Protein AF-A0A7W0L983-F1 (afdb_monomer)

Mean predicted aligned error: 7.52 Å

Solvent-accessible surface area (backbone atoms only — not comparable to full-atom values): 16650 Å² total; per-residue (Å²): 94,51,63,57,100,85,40,63,69,63,71,68,85,82,75,50,78,88,73,80,60,41,60,15,53,33,45,82,53,37,29,41,55,42,48,19,69,70,79,69,42,73,57,77,63,24,69,65,92,70,84,65,96,73,75,53,69,63,49,64,74,70,32,68,44,52,38,48,52,50,38,48,47,49,44,44,25,52,51,46,52,52,25,60,76,68,74,43,87,76,52,54,60,44,99,62,66,53,43,35,34,16,49,48,30,31,80,39,77,35,60,47,57,35,69,90,77,36,28,41,36,13,10,24,37,76,75,88,86,50,77,46,51,43,34,71,31,66,45,54,43,35,22,36,44,37,48,45,49,49,28,21,75,40,70,72,60,84,51,92,81,52,59,65,54,51,4,46,52,44,18,49,14,50,44,53,20,49,56,52,49,73,71,27,64,59,47,46,50,51,47,48,53,53,48,26,61,78,36,99,68,71,64,69,100,71,46,44,40,50,73,40,65,32,70,74,44,45,62,69,30,66,75,46,48,42,51,70,88,51,59,85,77,97,54,103,83,35,71,66,54,56,41,49,36,58,68,62,73,93,55,100,62,51,76,76,39,77,72,32,62,42,31,60,58,39,6,35,56,57,33,17,53,51,48,47,52,50,49,53,54,49,46,55,51,49,46,70,75,56,72,69,90,63,65,56,43,118

Nearest PDB structures (foldseek):
  7qp3-assembly1_A  TM=6.350E-01  e=3.046E-02  unclassified
  7qfy-assembly1_A  TM=5.139E-01  e=1.637E-02  Fusarium oxysporum
  7zm7-assembly1_J  TM=4.170E-01  e=8.155E+00  Thermochaetoides thermophila DSM 1495

Sequence (298 aa):
MRDGADGPILTGLVSFPAEETRDGPSGHRVQVIDYDATTQTMYAPARTGTATAQRSDEDIIGDPAFHALNVYGLVMSTLGRFEFALGRRVAWGFPGHQLKVVPHAFAVANAYYSPDSQALLFGYFDNGRGTTFTCLSHDIVVHETAHALLDGLRGRFLKPSSPDQAAFHEGFADIVALLSVFSMKEAVRRLIDHAARDTSDSPPGEFVPTSALRPRQLMNSALFALAEEMAPRADPGGIGALRRSVRLRPNPKCLDLLEFRDSHRRGEVLVAAMCRAFLEVWTRRLDALAPGSSKLVD

Secondary structure (DSSP, 8-state):
-BSSTTSPB------------BTTTB-SSEEE--EETTTTEEPPPPPTT---S---HHHHHH-HHHHHHHHHHHHHHHHHHHHHHHTSPPPPSSS-S-EEEEEEEESSS-EEEETTTTEEEEEEEE-SSSEEEGGG-HHHHHHHHHHHHHHHHSTTTTSS--HHHHHHHHHHHHHHHHHHHTT-HHHHHHHHHHHHHTSS----TT-EETTTTSHHHHTTSGGG-B-GGG-S---TTSS-S-B-GGGPPP-TTGGGSGGGGSHHHHHHHHHHHHHHHHHHHHHHHHHHHS-SS-SEE-

Foldseek 3Di:
DALPPPHFDQDFDFDFDDADAAFQGHGQAEGEFAAAPAVRDGDGGQGPPPDDSDDGSCCLQPPVSNLSVQLVRLLRRLQRVVCVVVVHHFFWLEPDRYQYEHQDHYADLAWADDNVVSYTGWHWYDPVVDIDTLSSFSLSSQLRSLLRRVCRNDPPLPPDDALQSLLQSLLRSNLRSLVVLVVGPSSVLSQQLSLQVVDPDNDPDPWGFVVCLDLVNVLPTCSQWGDQVSDDDDDPPHPDHIDSLLPDDDDPCPCVDPQCSHSNSVNSPVNNVVVPVVSVVVSVVVCVQVVDDDRIDD

Radius of gyration: 19.74 Å; Cα contacts (8 Å, |Δi|>4): 503; chains: 1; bounding box: 57×44×46 Å

pLDDT: mean 83.84, std 14.67, range [33.94, 98.69]

Structure (mmCIF, N/CA/C/O backbone):
data_AF-A0A7W0L983-F1
#
_entry.id   AF-A0A7W0L983-F1
#
loop_
_atom_site.group_PDB
_atom_site.id
_atom_site.type_symbol
_atom_site.label_atom_id
_atom_site.label_alt_id
_atom_site.label_comp_id
_atom_site.label_asym_id
_atom_site.label_entity_id
_atom_site.label_seq_id
_atom_site.pdbx_PDB_ins_code
_atom_site.Cartn_x
_atom_site.Cartn_y
_atom_site.Cartn_z
_atom_site.occupancy
_atom_site.B_iso_or_equiv
_atom_site.auth_seq_id
_atom_site.auth_comp_id
_atom_site.auth_asym_id
_atom_site.auth_atom_id
_atom_site.pdbx_PDB_model_num
ATOM 1 N N . MET A 1 1 ? 9.677 -0.155 5.540 1.00 59.22 1 MET A N 1
ATOM 2 C CA . MET A 1 1 ? 10.891 -0.794 4.979 1.00 59.22 1 MET A CA 1
ATOM 3 C C . MET A 1 1 ? 12.086 -0.399 5.837 1.00 59.22 1 MET A C 1
ATOM 5 O O . MET A 1 1 ? 12.136 0.756 6.238 1.00 59.22 1 MET A O 1
ATOM 9 N N . ARG A 1 2 ? 13.042 -1.294 6.118 1.00 63.81 2 ARG A N 1
ATOM 10 C CA . ARG A 1 2 ? 14.326 -0.953 6.773 1.00 63.81 2 ARG A CA 1
ATOM 11 C C . ARG A 1 2 ? 15.465 -0.859 5.751 1.00 63.81 2 ARG A C 1
ATOM 13 O O . ARG A 1 2 ? 15.413 -1.521 4.717 1.00 63.81 2 ARG A O 1
ATOM 20 N N . ASP A 1 3 ? 16.487 -0.052 6.036 1.00 56.91 3 ASP A N 1
ATOM 21 C CA . ASP A 1 3 ? 17.717 0.048 5.226 1.00 56.91 3 ASP A CA 1
ATOM 22 C C . ASP A 1 3 ? 18.621 -1.188 5.438 1.00 56.91 3 ASP A C 1
ATOM 24 O O . ASP A 1 3 ? 19.618 -1.150 6.158 1.00 56.91 3 ASP A O 1
ATOM 28 N N . GLY A 1 4 ? 18.221 -2.333 4.878 1.00 57.50 4 GLY A N 1
ATOM 29 C CA . GLY A 1 4 ? 18.830 -3.640 5.152 1.00 57.50 4 GLY A CA 1
ATOM 30 C C . GLY A 1 4 ? 18.226 -4.352 6.373 1.00 57.50 4 GLY A C 1
ATOM 31 O O . GLY A 1 4 ? 17.278 -3.870 6.989 1.00 57.50 4 GLY A O 1
ATOM 32 N N . ALA A 1 5 ? 18.760 -5.531 6.723 1.00 55.03 5 ALA A N 1
ATOM 33 C CA . ALA A 1 5 ? 18.158 -6.422 7.730 1.00 55.03 5 ALA A CA 1
ATOM 34 C C . ALA A 1 5 ? 18.094 -5.829 9.155 1.00 55.03 5 ALA A C 1
ATOM 36 O O . ALA A 1 5 ? 17.189 -6.175 9.913 1.00 55.03 5 ALA A O 1
ATOM 37 N N . ASP A 1 6 ? 19.027 -4.934 9.495 1.00 61.62 6 ASP A N 1
ATOM 38 C CA . ASP A 1 6 ? 19.168 -4.308 10.820 1.00 61.62 6 ASP A CA 1
ATOM 39 C C . ASP A 1 6 ? 19.308 -2.771 10.737 1.00 61.62 6 ASP A C 1
ATOM 41 O O . ASP A 1 6 ? 19.752 -2.125 11.684 1.00 61.62 6 ASP A O 1
ATOM 45 N N . GLY A 1 7 ? 18.971 -2.169 9.590 1.00 65.50 7 GLY A N 1
ATOM 46 C CA . GLY A 1 7 ? 19.075 -0.722 9.386 1.00 65.50 7 GLY A CA 1
ATOM 47 C C . GLY A 1 7 ? 17.905 0.082 9.964 1.00 65.50 7 GLY A C 1
ATOM 48 O O . GLY A 1 7 ? 16.883 -0.496 10.363 1.00 65.50 7 GLY A O 1
ATOM 49 N N . PRO A 1 8 ? 18.025 1.425 9.985 1.00 72.94 8 PRO A N 1
ATOM 50 C CA . PRO A 1 8 ? 16.935 2.309 10.396 1.00 72.94 8 PRO A CA 1
ATOM 51 C C . PRO A 1 8 ? 15.706 2.132 9.499 1.00 72.94 8 PRO A C 1
ATOM 53 O O . PRO A 1 8 ? 15.821 1.715 8.337 1.00 72.94 8 PRO A O 1
ATOM 56 N N . ILE A 1 9 ? 14.526 2.472 10.018 1.00 81.75 9 ILE A N 1
ATOM 57 C CA . ILE A 1 9 ? 13.307 2.502 9.206 1.00 81.75 9 ILE A CA 1
ATOM 58 C C . ILE A 1 9 ? 13.446 3.598 8.143 1.00 81.75 9 ILE A C 1
ATOM 60 O O . ILE A 1 9 ? 13.687 4.772 8.430 1.00 81.75 9 ILE A O 1
ATOM 64 N N . LEU A 1 10 ? 13.273 3.210 6.883 1.00 81.25 10 LEU A N 1
ATOM 65 C CA . LEU A 1 10 ? 13.170 4.135 5.767 1.00 81.25 10 LEU A CA 1
ATOM 66 C C . LEU A 1 10 ? 11.809 4.824 5.827 1.00 81.25 10 LEU A C 1
ATOM 68 O O . LEU A 1 10 ? 10.765 4.191 5.659 1.00 81.25 10 LEU A O 1
ATOM 72 N N . THR A 1 11 ? 11.842 6.133 6.047 1.00 84.19 11 THR A N 1
ATOM 73 C CA . THR A 1 11 ? 10.664 6.998 6.074 1.00 84.19 11 THR A CA 1
ATOM 74 C C . THR A 1 11 ? 10.653 7.931 4.867 1.00 84.19 11 THR A C 1
ATOM 76 O O . THR A 1 11 ? 11.695 8.294 4.315 1.00 84.19 11 THR A O 1
ATOM 79 N N . GLY A 1 12 ? 9.452 8.310 4.440 1.00 82.75 12 GLY A N 1
ATOM 80 C CA . GLY A 1 12 ? 9.217 9.279 3.376 1.00 82.75 12 GLY A CA 1
ATOM 81 C C . GLY A 1 12 ? 8.059 10.192 3.755 1.00 82.75 12 GLY A C 1
ATOM 82 O O . GLY A 1 12 ? 7.172 9.797 4.512 1.00 82.75 12 GLY A O 1
ATOM 83 N N . LEU A 1 13 ? 8.072 11.422 3.245 1.00 84.75 13 LEU A N 1
ATOM 84 C CA . LEU A 1 13 ? 6.974 12.359 3.459 1.00 84.75 13 LEU A CA 1
ATOM 85 C C . LEU A 1 13 ? 5.923 12.181 2.369 1.00 84.75 13 LEU A C 1
ATOM 87 O O . LEU A 1 13 ? 6.232 12.132 1.178 1.00 84.75 13 LEU A O 1
ATOM 91 N N . VAL A 1 14 ? 4.662 12.132 2.785 1.00 84.69 14 VAL A N 1
ATOM 92 C CA . VAL A 1 14 ? 3.524 11.986 1.883 1.00 84.69 14 VAL A CA 1
ATOM 93 C C . VAL A 1 14 ? 2.652 13.228 1.978 1.00 84.69 14 VAL A C 1
ATOM 95 O O . VAL A 1 14 ? 2.251 13.644 3.061 1.00 84.69 14 VAL A O 1
ATOM 98 N N . SER A 1 15 ? 2.352 13.815 0.821 1.00 86.44 15 SER A N 1
ATOM 99 C CA . SER A 1 15 ? 1.365 14.885 0.689 1.00 86.44 15 SER A CA 1
ATOM 100 C C . SER A 1 15 ? 0.033 14.305 0.218 1.00 86.44 15 SER A C 1
ATOM 102 O O . SER A 1 15 ? -0.006 13.400 -0.626 1.00 86.44 15 SER A O 1
ATOM 104 N N . PHE A 1 16 ? -1.060 14.822 0.767 1.00 88.94 16 PHE A N 1
ATOM 105 C CA . PHE A 1 16 ? -2.423 14.445 0.418 1.00 88.94 16 PHE A CA 1
ATOM 106 C C . PHE A 1 16 ? -3.346 15.672 0.487 1.00 88.94 16 PHE A C 1
ATOM 108 O O . PHE A 1 16 ? -2.973 16.681 1.092 1.00 88.94 16 PHE A O 1
ATOM 115 N N . PRO A 1 17 ? -4.527 15.631 -0.161 1.00 87.88 17 PRO A N 1
ATOM 116 C CA . PRO A 1 17 ? -5.460 16.752 -0.152 1.00 87.88 17 PRO A CA 1
ATOM 117 C C . PRO A 1 17 ? -5.836 17.165 1.273 1.00 87.88 17 PRO A C 1
ATOM 119 O O . PRO A 1 17 ? -6.255 16.331 2.071 1.00 87.88 17 PRO A O 1
ATOM 122 N N . ALA A 1 18 ? -5.697 18.454 1.580 1.00 86.69 18 ALA A N 1
ATOM 123 C CA . ALA A 1 18 ? -6.100 18.987 2.872 1.00 86.69 18 ALA A CA 1
ATOM 124 C C . ALA A 1 18 ? -7.627 18.927 3.021 1.00 86.69 18 ALA A C 1
ATOM 126 O O . ALA A 1 18 ? -8.363 19.343 2.123 1.00 86.69 18 ALA A O 1
ATOM 127 N N . GLU A 1 19 ? -8.098 18.446 4.168 1.00 90.06 19 GLU A N 1
ATOM 128 C CA . GLU A 1 19 ? -9.509 18.461 4.543 1.00 90.06 19 GLU A CA 1
ATOM 129 C C . GLU A 1 19 ? -9.657 18.671 6.054 1.00 90.06 19 GLU A C 1
ATOM 131 O O . GLU A 1 19 ? -8.739 18.391 6.831 1.00 90.06 19 GLU A O 1
ATOM 136 N N . GLU A 1 20 ? -10.819 19.165 6.476 1.00 89.75 20 GLU A N 1
ATOM 137 C CA . GLU A 1 20 ? -11.173 19.188 7.893 1.00 89.75 20 GLU A CA 1
ATOM 138 C C . GLU A 1 20 ? -11.457 17.761 8.368 1.00 89.75 20 GLU A C 1
ATOM 140 O O . GLU A 1 20 ? -12.247 17.032 7.765 1.00 89.75 20 GLU A O 1
ATOM 145 N N . THR A 1 21 ? -10.805 17.362 9.457 1.00 93.38 21 THR A N 1
ATOM 146 C CA . THR A 1 21 ? -10.898 16.010 10.013 1.00 93.38 21 THR A CA 1
ATOM 147 C C . THR A 1 21 ? -11.200 16.070 11.504 1.00 93.38 21 THR A C 1
ATOM 149 O O . THR A 1 21 ? -10.794 17.001 12.197 1.00 93.38 21 THR A O 1
ATOM 152 N N . ARG A 1 22 ? -11.943 15.078 12.004 1.00 95.25 22 ARG A N 1
ATOM 153 C CA . ARG A 1 22 ? -12.088 14.819 13.449 1.00 95.25 22 ARG A CA 1
ATOM 154 C C . ARG A 1 22 ? -11.080 13.761 13.904 1.00 95.25 22 ARG A C 1
ATOM 156 O O . ARG A 1 22 ? -10.586 13.002 13.069 1.00 95.25 22 ARG A O 1
ATOM 163 N N . ASP A 1 23 ? -10.853 13.677 15.217 1.00 94.75 23 ASP A N 1
ATOM 164 C CA . ASP A 1 23 ? -10.023 12.646 15.855 1.00 94.75 23 ASP A CA 1
ATOM 165 C C . ASP A 1 23 ? -10.429 11.221 15.446 1.00 94.75 23 ASP A C 1
ATOM 167 O O . ASP A 1 23 ? -11.609 10.930 15.229 1.00 94.75 23 ASP A O 1
ATOM 171 N N . GLY A 1 24 ? -9.432 10.334 15.358 1.00 92.44 24 GLY A N 1
ATOM 172 C CA . GLY A 1 24 ? -9.534 9.077 14.621 1.00 92.44 24 GLY A CA 1
ATOM 173 C C . GLY A 1 24 ? -9.755 9.415 13.153 1.00 92.44 24 GLY A C 1
ATOM 174 O O . GLY A 1 24 ? -10.894 9.282 12.704 1.00 92.44 24 GLY A O 1
ATOM 175 N N . PRO A 1 25 ? -8.712 9.936 12.462 1.00 94.62 25 PRO A N 1
ATOM 176 C CA . PRO A 1 25 ? -8.828 10.803 11.295 1.00 94.62 25 PRO A CA 1
ATOM 177 C C . PRO A 1 25 ? -10.069 10.495 10.464 1.00 94.62 25 PRO A C 1
ATOM 179 O O . PRO A 1 25 ? -10.151 9.481 9.768 1.00 94.62 25 PRO A O 1
ATOM 182 N N . SER A 1 26 ? -11.090 11.330 10.658 1.00 96.38 26 SER A N 1
ATOM 183 C CA . SER A 1 26 ? -12.421 11.153 10.085 1.00 96.38 26 SER A CA 1
ATOM 184 C C . SER A 1 26 ? -12.708 12.337 9.184 1.00 96.38 26 SER A C 1
ATOM 186 O O . SER A 1 26 ? -13.137 13.393 9.658 1.00 96.38 26 SER A O 1
ATOM 188 N N . GLY A 1 27 ? -12.424 12.146 7.899 1.00 94.75 27 GLY A N 1
ATOM 189 C CA . GLY A 1 27 ? -12.694 13.096 6.830 1.00 94.75 27 GLY A CA 1
ATOM 190 C C . GLY A 1 27 ? -13.973 12.755 6.072 1.00 94.75 27 GLY A C 1
ATOM 191 O O . GLY A 1 27 ? -14.782 11.920 6.487 1.00 94.75 27 GLY A O 1
ATOM 192 N N . HIS A 1 28 ? -14.164 13.375 4.912 1.00 93.62 28 HIS A N 1
ATOM 193 C CA . HIS A 1 28 ? -15.355 13.149 4.091 1.00 93.62 28 HIS A CA 1
ATOM 194 C C . HIS A 1 28 ? -15.346 11.778 3.403 1.00 93.62 28 HIS A C 1
ATOM 196 O O . HIS A 1 28 ? -16.403 11.216 3.117 1.00 93.62 28 HIS A O 1
ATOM 202 N N . ARG A 1 29 ? -14.154 11.251 3.104 1.00 96.12 29 ARG A N 1
ATOM 203 C CA . ARG A 1 29 ? -13.975 10.060 2.257 1.00 96.12 29 ARG A CA 1
ATOM 204 C C . ARG A 1 29 ? -13.433 8.847 2.987 1.00 96.12 29 ARG A C 1
ATOM 206 O O . ARG A 1 29 ? -13.669 7.728 2.534 1.00 96.12 29 ARG A O 1
ATOM 213 N N . VAL A 1 30 ? -12.727 9.064 4.089 1.00 97.62 30 VAL A N 1
ATOM 214 C CA . VAL A 1 30 ? -12.027 8.028 4.845 1.00 97.62 30 VAL A CA 1
ATOM 215 C C . VAL A 1 30 ? -12.240 8.279 6.333 1.00 97.62 30 VAL A C 1
ATOM 217 O O . VAL A 1 30 ? -12.290 9.429 6.774 1.00 97.62 30 VAL A O 1
ATOM 220 N N . GLN A 1 31 ? -12.379 7.204 7.102 1.00 97.69 31 GLN A N 1
ATOM 221 C CA . GLN A 1 31 ? -12.447 7.256 8.556 1.00 97.69 31 GLN A CA 1
ATOM 222 C C . GLN A 1 31 ? -11.578 6.163 9.171 1.00 97.69 31 GLN A C 1
ATOM 224 O O . GLN A 1 31 ? -11.743 4.988 8.845 1.00 97.69 31 GLN A O 1
ATOM 229 N N . VAL A 1 32 ? -10.713 6.533 10.113 1.00 98.31 32 VAL A N 1
ATOM 230 C CA . VAL A 1 32 ? -9.977 5.553 10.918 1.00 98.31 32 VAL A CA 1
ATOM 231 C C . VAL A 1 32 ? -10.816 5.140 12.126 1.00 98.31 32 VAL A C 1
ATOM 233 O O . VAL A 1 32 ? -11.188 5.975 12.950 1.00 98.31 32 VAL A O 1
ATOM 236 N N . ILE A 1 33 ? -11.118 3.846 12.230 1.00 96.12 33 ILE A N 1
ATOM 237 C CA . ILE A 1 33 ? -11.803 3.235 13.376 1.00 96.12 33 ILE A CA 1
ATOM 238 C C . ILE A 1 33 ? -11.010 1.989 13.736 1.00 96.12 33 ILE A C 1
ATOM 240 O O . ILE A 1 33 ? -11.002 1.026 12.977 1.00 96.12 33 ILE A O 1
ATOM 244 N N . ASP A 1 34 ? -10.338 2.012 14.878 1.00 97.19 34 ASP A N 1
ATOM 245 C CA . ASP A 1 34 ? -9.315 1.022 15.184 1.00 97.19 34 ASP A CA 1
ATOM 246 C C . ASP A 1 34 ? -9.775 0.071 16.293 1.00 97.19 34 ASP A C 1
ATOM 248 O O . ASP A 1 34 ? -9.654 0.354 17.487 1.00 97.19 34 ASP A O 1
ATOM 252 N N . TYR A 1 35 ? -10.384 -1.034 15.864 1.00 97.69 35 TYR A N 1
ATOM 253 C CA . TYR A 1 35 ? -10.813 -2.130 16.722 1.00 97.69 35 TYR A CA 1
ATOM 254 C C . TYR A 1 35 ? -10.030 -3.391 16.369 1.00 97.69 35 TYR A C 1
ATOM 256 O O . TYR A 1 35 ? -10.126 -3.892 15.246 1.00 97.69 35 TYR A O 1
ATOM 264 N N . ASP A 1 36 ? -9.302 -3.914 17.347 1.00 98.00 36 ASP A N 1
ATOM 265 C CA . ASP A 1 36 ? -8.571 -5.168 17.234 1.00 98.00 36 ASP A CA 1
ATOM 266 C C . ASP A 1 36 ? -9.468 -6.331 17.651 1.00 98.00 36 ASP A C 1
ATOM 268 O O . ASP A 1 36 ? -9.819 -6.485 18.824 1.00 98.00 36 ASP A O 1
ATOM 272 N N . ALA A 1 37 ? -9.833 -7.172 16.684 1.00 97.12 37 ALA A N 1
ATOM 273 C CA . ALA A 1 37 ? -10.694 -8.324 16.918 1.00 97.12 37 ALA A CA 1
ATOM 274 C C . ALA A 1 37 ? -9.989 -9.459 17.680 1.00 97.12 37 ALA A C 1
ATOM 276 O O . ALA A 1 37 ? -10.664 -10.281 18.302 1.00 97.12 37 ALA A O 1
ATOM 277 N N . THR A 1 38 ? -8.656 -9.525 17.646 1.00 96.94 38 THR A N 1
ATOM 278 C CA . THR A 1 38 ? -7.876 -10.535 18.369 1.00 96.94 38 THR A CA 1
ATOM 279 C C . THR A 1 38 ? -7.796 -10.214 19.854 1.00 96.94 38 THR A C 1
ATOM 281 O O . THR A 1 38 ? -8.016 -11.101 20.678 1.00 96.94 38 THR A O 1
ATOM 284 N N . THR A 1 39 ? -7.509 -8.961 20.208 1.00 96.94 39 THR A N 1
ATOM 285 C CA . THR A 1 39 ? -7.415 -8.539 21.618 1.00 96.94 39 THR A CA 1
ATOM 286 C C . THR A 1 39 ? -8.722 -7.972 22.170 1.00 96.94 39 THR A C 1
ATOM 288 O O . THR A 1 39 ? -8.823 -7.728 23.370 1.00 96.94 39 THR A O 1
ATOM 291 N N . GLN A 1 40 ? -9.731 -7.788 21.313 1.00 97.62 40 GLN A N 1
ATOM 292 C CA . GLN A 1 40 ? -11.006 -7.132 21.617 1.00 97.62 40 GLN A CA 1
ATOM 293 C C . GLN A 1 40 ? -10.837 -5.693 22.128 1.00 97.62 40 GLN A C 1
ATOM 295 O O . GLN A 1 40 ? -11.627 -5.210 22.943 1.00 97.62 40 GLN A O 1
ATOM 300 N N . THR A 1 41 ? -9.818 -4.995 21.627 1.00 97.44 41 THR A N 1
ATOM 301 C CA . THR A 1 41 ? -9.439 -3.657 22.087 1.00 97.44 41 THR A CA 1
ATOM 302 C C . THR A 1 41 ? -9.920 -2.593 21.112 1.00 97.44 41 THR A C 1
ATOM 304 O O . THR A 1 41 ? -9.630 -2.653 19.920 1.00 97.44 41 THR A O 1
ATOM 307 N N . MET A 1 42 ? -10.620 -1.580 21.625 1.00 97.44 42 MET A N 1
ATOM 308 C CA . MET A 1 42 ? -10.890 -0.346 20.888 1.00 97.44 42 MET A CA 1
ATOM 309 C C . MET A 1 42 ? -9.787 0.667 21.206 1.00 97.44 42 MET A C 1
ATOM 311 O O . MET A 1 42 ? -9.700 1.149 22.338 1.00 97.44 42 MET A O 1
ATOM 315 N N . TYR A 1 43 ? -8.954 0.993 20.222 1.00 96.94 43 TYR A N 1
ATOM 316 C CA . TYR A 1 43 ? -7.891 1.980 20.385 1.00 96.94 43 TYR A CA 1
ATOM 317 C C . TYR A 1 43 ? -8.475 3.394 20.473 1.00 96.94 43 TYR A C 1
ATOM 319 O O . TYR A 1 43 ? -9.513 3.715 19.884 1.00 96.94 43 TYR A O 1
ATOM 327 N N . ALA A 1 44 ? -7.800 4.260 21.232 1.00 96.44 44 ALA A N 1
ATOM 328 C CA . ALA A 1 44 ? -8.202 5.653 21.357 1.00 96.44 44 ALA A CA 1
ATOM 329 C C . ALA A 1 44 ? -8.067 6.376 19.998 1.00 96.44 44 ALA A C 1
ATOM 331 O O . ALA A 1 44 ? -7.045 6.214 19.327 1.00 96.44 44 ALA A O 1
ATOM 332 N N . PRO A 1 45 ? -9.050 7.203 19.592 1.00 96.12 45 PRO A N 1
ATOM 333 C CA . PRO A 1 45 ? -8.964 7.969 18.352 1.00 96.12 45 PRO A CA 1
ATOM 334 C C . PRO A 1 45 ? -7.726 8.878 18.325 1.00 96.12 45 PRO A C 1
ATOM 336 O O . PRO A 1 45 ? -7.525 9.701 19.220 1.00 96.12 45 PRO A O 1
ATOM 339 N N . ALA A 1 46 ? -6.898 8.744 17.286 1.00 93.94 46 ALA A N 1
ATOM 340 C CA . ALA A 1 46 ? -5.702 9.563 17.112 1.00 93.94 46 ALA A CA 1
ATOM 341 C C . ALA A 1 46 ? -6.065 11.038 16.896 1.00 93.94 46 ALA A C 1
ATOM 343 O O . ALA A 1 46 ? -6.934 11.350 16.081 1.00 93.94 46 ALA A O 1
ATOM 344 N N . ARG A 1 47 ? -5.384 11.955 17.589 1.00 92.06 47 ARG A N 1
ATOM 345 C CA . ARG A 1 47 ? -5.656 13.390 17.443 1.00 92.06 47 ARG A CA 1
ATOM 346 C C . ARG A 1 47 ? -5.182 13.912 16.093 1.00 92.06 47 ARG A C 1
ATOM 348 O O . ARG A 1 47 ? -4.043 13.673 15.697 1.00 92.06 47 ARG A O 1
ATOM 355 N N . THR A 1 48 ? -6.034 14.657 15.399 1.00 82.88 48 THR A N 1
ATOM 356 C CA . THR A 1 48 ? -5.667 15.291 14.123 1.00 82.88 48 THR A CA 1
ATOM 357 C C . THR A 1 48 ? -4.798 16.531 14.356 1.00 82.88 48 THR A C 1
ATOM 359 O O . THR A 1 48 ? -4.967 17.232 15.351 1.00 82.88 48 THR A O 1
ATOM 362 N N . GLY A 1 49 ? -3.863 16.823 13.445 1.00 72.62 49 GLY A N 1
ATOM 363 C CA . GLY A 1 49 ? -3.010 18.022 13.517 1.00 72.62 49 GLY A CA 1
ATOM 364 C C . GLY A 1 49 ? -1.770 17.916 14.418 1.00 72.62 49 GLY A C 1
ATOM 365 O O . GLY A 1 49 ? -1.023 18.883 14.530 1.00 72.62 49 GLY A O 1
ATOM 366 N N . THR A 1 50 ? -1.510 16.758 15.032 1.00 62.50 50 THR A N 1
ATOM 367 C CA . THR A 1 50 ? -0.336 16.510 15.898 1.00 62.50 50 THR A CA 1
ATOM 368 C C . THR A 1 50 ? 0.780 15.709 15.213 1.00 62.50 50 THR A C 1
ATOM 370 O O . THR A 1 50 ? 1.777 15.364 15.851 1.00 62.50 50 THR A O 1
ATOM 373 N N . ALA A 1 51 ? 0.635 15.393 13.922 1.00 61.81 51 ALA A N 1
ATOM 374 C CA . ALA A 1 51 ? 1.629 14.630 13.175 1.00 61.81 51 ALA A CA 1
ATOM 375 C C . ALA A 1 51 ? 2.912 15.458 12.989 1.00 61.81 51 ALA A C 1
ATOM 377 O O . ALA A 1 51 ? 2.933 16.447 12.257 1.00 61.81 51 ALA A O 1
ATOM 378 N N . THR A 1 52 ? 3.993 15.050 13.651 1.00 60.88 52 THR A N 1
ATOM 379 C CA . THR A 1 52 ? 5.332 15.594 13.419 1.00 60.88 52 THR A CA 1
ATOM 380 C C . THR A 1 52 ? 5.983 14.840 12.263 1.00 60.88 52 THR A C 1
ATOM 382 O O . THR A 1 52 ? 5.922 13.616 12.202 1.00 60.88 52 THR A O 1
ATOM 385 N N . ALA A 1 53 ? 6.626 15.567 11.345 1.00 63.28 53 ALA A N 1
ATOM 386 C CA . ALA A 1 53 ? 7.266 14.992 10.157 1.00 63.28 53 ALA A CA 1
ATOM 387 C C . ALA A 1 53 ? 8.460 14.067 10.473 1.00 63.28 53 ALA A C 1
ATOM 389 O O . ALA A 1 53 ? 8.898 13.312 9.612 1.00 63.28 53 ALA A O 1
ATOM 390 N N . GLN A 1 54 ? 8.999 14.137 11.694 1.00 71.25 54 GLN A N 1
ATOM 391 C CA . GLN A 1 54 ? 10.097 13.302 12.172 1.00 71.25 54 GLN A CA 1
ATOM 392 C C . GLN A 1 54 ? 9.674 12.593 13.461 1.00 71.25 54 GLN A C 1
ATOM 394 O O . GLN A 1 54 ? 9.122 13.220 14.372 1.00 71.25 54 GLN A O 1
ATOM 399 N N . ARG A 1 55 ? 9.919 11.283 13.500 1.00 81.69 55 ARG A N 1
ATOM 400 C CA . ARG A 1 55 ? 9.635 10.351 14.599 1.00 81.69 55 ARG A CA 1
ATOM 401 C C . ARG A 1 55 ? 10.810 9.374 14.712 1.00 81.69 55 ARG A C 1
ATOM 403 O O . ARG A 1 55 ? 11.468 9.119 13.702 1.00 81.69 55 ARG A O 1
ATOM 410 N N . SER A 1 56 ? 11.092 8.876 15.914 1.00 87.06 56 SER A N 1
ATOM 411 C CA . SER A 1 56 ? 12.067 7.794 16.106 1.00 87.06 56 SER A CA 1
ATOM 412 C C . SER A 1 56 ? 11.506 6.457 15.611 1.00 87.06 56 SER A C 1
ATOM 414 O O . SER A 1 56 ? 10.293 6.316 15.443 1.00 87.06 56 SER A O 1
ATOM 416 N N . ASP A 1 57 ? 12.373 5.464 15.402 1.00 87.19 57 ASP A N 1
ATOM 417 C CA . ASP A 1 57 ? 11.948 4.101 15.056 1.00 87.19 57 ASP A CA 1
ATOM 418 C C . ASP A 1 57 ? 11.029 3.515 16.145 1.00 87.19 57 ASP A C 1
ATOM 420 O O . ASP A 1 57 ? 10.047 2.839 15.832 1.00 87.19 57 ASP A O 1
ATOM 424 N N . GLU A 1 58 ? 11.308 3.808 17.420 1.00 87.75 58 GLU A N 1
ATOM 425 C CA . GLU A 1 58 ? 10.484 3.384 18.555 1.00 87.75 58 GLU A CA 1
ATOM 426 C C . GLU A 1 58 ? 9.089 4.010 18.517 1.00 87.75 58 GLU A C 1
ATOM 428 O O . GLU A 1 58 ? 8.106 3.303 18.724 1.00 87.75 58 GLU A O 1
ATOM 433 N N . ASP A 1 59 ? 8.987 5.306 18.210 1.00 88.12 59 ASP A N 1
ATOM 434 C CA . ASP A 1 59 ? 7.696 5.987 18.090 1.00 88.12 59 ASP A CA 1
ATOM 435 C C . ASP A 1 59 ? 6.914 5.469 16.877 1.00 88.12 59 ASP A C 1
ATOM 437 O O . ASP A 1 59 ? 5.702 5.295 16.952 1.00 88.12 59 ASP A O 1
ATOM 441 N N . ILE A 1 60 ? 7.598 5.204 15.759 1.00 90.38 60 ILE A N 1
ATOM 442 C CA . ILE A 1 60 ? 6.977 4.686 14.532 1.00 90.38 60 ILE A CA 1
ATOM 443 C C . ILE A 1 60 ? 6.333 3.321 14.763 1.00 90.38 60 ILE A C 1
ATOM 445 O O . ILE A 1 60 ? 5.284 3.069 14.185 1.00 90.38 60 ILE A O 1
ATOM 449 N N . ILE A 1 61 ? 6.962 2.453 15.562 1.00 91.25 61 ILE A N 1
ATOM 450 C CA . ILE A 1 61 ? 6.476 1.091 15.841 1.00 91.25 61 ILE A CA 1
ATOM 451 C C . ILE A 1 61 ? 5.520 1.062 17.044 1.00 91.25 61 ILE A C 1
ATOM 453 O O . ILE A 1 61 ? 4.632 0.211 17.118 1.00 91.25 61 ILE A O 1
ATOM 457 N N . GLY A 1 62 ? 5.753 1.925 18.031 1.00 92.06 62 GLY A N 1
ATOM 458 C CA . GLY A 1 62 ? 5.131 1.848 19.350 1.00 92.06 62 GLY A CA 1
ATOM 459 C C . GLY A 1 62 ? 3.923 2.759 19.561 1.00 92.06 62 GLY A C 1
ATOM 460 O O . GLY A 1 62 ? 3.266 2.615 20.591 1.00 92.06 62 GLY A O 1
ATOM 461 N N . ASP A 1 63 ? 3.626 3.684 18.642 1.00 93.69 63 ASP A N 1
ATOM 462 C CA . ASP A 1 63 ? 2.531 4.658 18.769 1.00 93.69 63 ASP A CA 1
ATOM 463 C C . ASP A 1 63 ? 1.346 4.329 17.831 1.00 93.69 63 ASP A C 1
ATOM 465 O O . ASP A 1 63 ? 1.348 4.712 16.655 1.00 93.69 63 ASP A O 1
ATOM 469 N N . PRO A 1 64 ? 0.261 3.707 18.338 1.00 95.19 64 PRO A N 1
ATOM 470 C CA . PRO A 1 64 ? -0.946 3.451 17.552 1.00 95.19 64 PRO A CA 1
ATOM 471 C C . PRO A 1 64 ? -1.584 4.714 16.960 1.00 95.19 64 PRO A C 1
ATOM 473 O O . PRO A 1 64 ? -2.221 4.649 15.905 1.00 95.19 64 PRO A O 1
ATOM 476 N N . ALA A 1 65 ? -1.413 5.878 17.600 1.00 94.19 65 ALA A N 1
ATOM 477 C CA . ALA A 1 65 ? -1.935 7.127 17.058 1.00 94.19 65 ALA A CA 1
ATOM 478 C C . ALA A 1 65 ? -1.165 7.543 15.798 1.00 94.19 65 ALA A C 1
ATOM 480 O O . ALA A 1 65 ? -1.769 8.033 14.840 1.00 94.19 65 ALA A O 1
ATOM 481 N N . PHE A 1 66 ? 0.147 7.297 15.760 1.00 93.62 66 PHE A N 1
ATOM 482 C CA . PHE A 1 66 ? 0.936 7.457 14.543 1.00 93.62 66 PHE A CA 1
ATOM 483 C C . PHE A 1 66 ? 0.501 6.464 13.461 1.00 93.62 66 PHE A C 1
ATOM 485 O O . PHE A 1 66 ? 0.309 6.887 12.322 1.00 93.62 66 PHE A O 1
ATOM 492 N N . HIS A 1 67 ? 0.259 5.192 13.797 1.00 95.62 67 HIS A N 1
ATOM 493 C CA . HIS A 1 67 ? -0.201 4.189 12.822 1.00 95.62 67 HIS A CA 1
ATOM 494 C C . HIS A 1 67 ? -1.496 4.641 12.1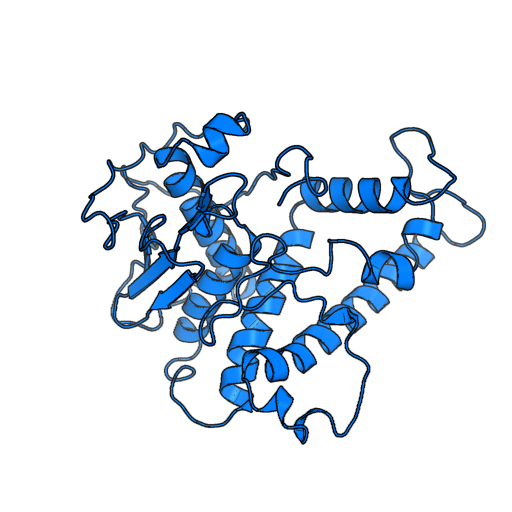29 1.00 95.62 67 HIS A C 1
ATOM 496 O O . HIS A 1 67 ? -1.591 4.606 10.901 1.00 95.62 67 HIS A O 1
ATOM 502 N N . ALA A 1 68 ? -2.457 5.149 12.911 1.00 96.00 68 ALA A N 1
ATOM 503 C CA . ALA A 1 68 ? -3.712 5.715 12.421 1.00 96.00 68 ALA A CA 1
ATOM 504 C C . ALA A 1 68 ? -3.504 6.909 11.469 1.00 96.00 68 ALA A C 1
ATOM 506 O O . ALA A 1 68 ? -4.136 6.981 10.414 1.00 96.00 68 ALA A O 1
ATOM 507 N N . LEU A 1 69 ? -2.611 7.842 11.814 1.00 94.06 69 LEU A N 1
ATOM 508 C CA . LEU A 1 69 ? -2.304 9.009 10.979 1.00 94.06 69 LEU A CA 1
ATOM 509 C C . LEU A 1 69 ? -1.559 8.619 9.693 1.00 94.06 69 LEU A C 1
ATOM 511 O O . LEU A 1 69 ? -1.873 9.137 8.620 1.00 94.06 69 LEU A O 1
ATOM 515 N N . ASN A 1 70 ? -0.609 7.688 9.794 1.00 93.88 70 ASN A N 1
ATOM 516 C CA . ASN A 1 70 ? 0.175 7.185 8.672 1.00 93.88 70 ASN A CA 1
ATOM 517 C C . ASN A 1 70 ? -0.723 6.512 7.632 1.00 93.88 70 ASN A C 1
ATOM 519 O O . ASN A 1 70 ? -0.737 6.918 6.468 1.00 93.88 70 ASN A O 1
ATOM 523 N N . VAL A 1 71 ? -1.531 5.533 8.056 1.00 96.44 71 VAL A N 1
ATOM 524 C CA . VAL A 1 71 ? -2.418 4.812 7.137 1.00 96.44 71 VAL A CA 1
ATOM 525 C C . VAL A 1 71 ? -3.444 5.754 6.505 1.00 96.44 71 VAL A C 1
ATOM 527 O O . VAL A 1 71 ? -3.680 5.678 5.302 1.00 96.44 71 VAL A O 1
ATOM 530 N N . TYR A 1 72 ? -3.988 6.709 7.268 1.00 96.75 72 TYR A N 1
ATOM 531 C CA . TYR A 1 72 ? -4.899 7.719 6.731 1.00 96.75 72 TYR A CA 1
ATOM 532 C C . TYR A 1 72 ? -4.247 8.547 5.621 1.00 96.75 72 TYR A C 1
ATOM 534 O O . TYR A 1 72 ? -4.814 8.689 4.536 1.00 96.75 72 TYR A O 1
ATOM 542 N N . GLY A 1 73 ? -3.041 9.065 5.872 1.00 94.62 73 GLY A N 1
ATOM 543 C CA . GLY A 1 73 ? -2.307 9.880 4.906 1.00 94.62 73 GLY A CA 1
ATOM 544 C C . GLY A 1 73 ? -1.989 9.120 3.617 1.00 94.62 73 GLY A C 1
ATOM 545 O O . GLY A 1 73 ? -2.145 9.666 2.523 1.00 94.62 73 GLY A O 1
ATOM 546 N N . LEU A 1 74 ? -1.616 7.844 3.725 1.00 95.75 74 LEU A N 1
ATOM 547 C CA . LEU A 1 74 ? -1.347 6.972 2.579 1.00 95.75 74 LEU A CA 1
ATOM 548 C C . LEU A 1 74 ? -2.606 6.688 1.748 1.00 95.75 74 LEU A C 1
ATOM 550 O O . LEU A 1 74 ? -2.575 6.818 0.518 1.00 95.75 74 LEU A O 1
ATOM 554 N N . VAL A 1 75 ? -3.727 6.372 2.404 1.00 97.88 75 VAL A N 1
ATOM 555 C CA . VAL A 1 75 ? -5.021 6.155 1.733 1.00 97.88 75 VAL A CA 1
ATOM 556 C C . VAL A 1 75 ? -5.465 7.435 1.018 1.00 97.88 75 VAL A C 1
ATOM 558 O O . VAL A 1 75 ? -5.798 7.399 -0.168 1.00 97.88 75 VAL A O 1
ATOM 561 N N . MET A 1 76 ? -5.410 8.585 1.697 1.00 96.88 76 MET A N 1
ATOM 562 C CA . MET A 1 76 ? -5.813 9.877 1.129 1.00 96.88 76 MET A CA 1
ATOM 563 C C . MET A 1 76 ? -4.894 10.344 -0.003 1.00 96.88 76 MET A C 1
ATOM 565 O O . MET A 1 76 ? -5.380 10.894 -0.994 1.00 96.88 76 MET A O 1
ATOM 569 N N . SER A 1 77 ? -3.584 10.099 0.089 1.00 95.38 77 SER A N 1
ATOM 570 C CA . SER A 1 77 ? -2.646 10.401 -1.001 1.00 95.38 77 SER A CA 1
ATOM 571 C C . SER A 1 77 ? -2.941 9.551 -2.236 1.00 95.38 77 SER A C 1
ATOM 573 O O . SER A 1 77 ? -2.982 10.067 -3.356 1.00 95.38 77 SER A O 1
ATOM 575 N N . THR A 1 78 ? -3.218 8.261 -2.037 1.00 97.00 78 THR A N 1
ATOM 576 C CA . THR A 1 78 ? -3.562 7.332 -3.121 1.00 97.00 78 THR A CA 1
ATOM 577 C C . THR A 1 78 ? -4.883 7.721 -3.783 1.00 97.00 78 THR A C 1
ATOM 579 O O . THR A 1 78 ? -4.932 7.873 -5.005 1.00 97.00 78 THR A O 1
ATOM 582 N N . LEU A 1 79 ? -5.930 7.983 -2.993 1.00 97.00 79 LEU A N 1
ATOM 583 C CA . LEU A 1 79 ? -7.215 8.486 -3.489 1.00 97.00 79 LEU A CA 1
ATOM 584 C C . LEU A 1 79 ? -7.035 9.791 -4.278 1.00 97.00 79 LEU A C 1
ATOM 586 O O . LEU A 1 79 ? -7.522 9.900 -5.403 1.00 97.00 79 LEU A O 1
ATOM 590 N N . GLY A 1 80 ? -6.291 10.754 -3.727 1.00 96.00 80 GLY A N 1
ATOM 591 C CA . GLY A 1 80 ? -6.036 12.042 -4.372 1.00 96.00 80 GLY A CA 1
ATOM 592 C C . GLY A 1 80 ? -5.355 11.904 -5.736 1.00 96.00 80 GLY A C 1
ATOM 593 O O . GLY A 1 80 ? -5.737 12.589 -6.683 1.00 96.00 80 GLY A O 1
ATOM 594 N N . ARG A 1 81 ? -4.399 10.976 -5.879 1.00 95.06 81 ARG A N 1
ATOM 595 C CA . ARG A 1 81 ? -3.742 10.678 -7.167 1.00 95.06 81 ARG A CA 1
ATOM 596 C C . ARG A 1 81 ? -4.715 10.118 -8.200 1.00 95.06 81 ARG A C 1
ATOM 598 O O . ARG A 1 81 ? -4.664 10.526 -9.359 1.00 95.06 81 ARG A O 1
ATOM 605 N N . PHE A 1 82 ? -5.603 9.214 -7.790 1.00 95.81 82 PHE A N 1
ATOM 606 C CA . PHE A 1 82 ? -6.626 8.656 -8.677 1.00 95.81 82 PHE A CA 1
ATOM 607 C C . PHE A 1 82 ? -7.616 9.726 -9.134 1.00 95.81 82 PHE A C 1
ATOM 609 O O . PHE A 1 82 ? -7.891 9.841 -10.328 1.00 95.81 82 PHE A O 1
ATOM 616 N N . GLU A 1 83 ? -8.125 10.534 -8.206 1.00 96.00 83 GLU A N 1
ATOM 617 C CA . GLU A 1 83 ? -9.085 11.593 -8.529 1.00 96.00 83 GLU A CA 1
ATOM 618 C C . GLU A 1 83 ? -8.464 12.686 -9.402 1.00 96.00 83 GLU A C 1
ATOM 620 O O . GLU A 1 83 ? -9.112 13.160 -10.338 1.00 96.00 83 GLU A O 1
ATOM 625 N N . PHE A 1 84 ? -7.194 13.026 -9.163 1.00 95.12 84 PHE A N 1
ATOM 626 C CA . PHE A 1 84 ? -6.434 13.934 -10.017 1.00 95.12 84 PHE A CA 1
ATOM 627 C C . PHE A 1 84 ? -6.289 13.383 -11.441 1.00 95.12 84 PHE A C 1
ATOM 629 O O . PHE A 1 84 ? -6.612 14.078 -12.401 1.00 95.12 84 PHE A O 1
ATOM 636 N N . ALA A 1 85 ? -5.859 12.124 -11.590 1.00 94.69 85 ALA A N 1
ATOM 637 C CA . ALA A 1 85 ? -5.662 11.502 -12.900 1.00 94.69 85 ALA A CA 1
ATOM 638 C C . ALA A 1 85 ? -6.973 11.332 -13.688 1.00 94.69 85 ALA A C 1
ATOM 640 O O . ALA A 1 85 ? -6.982 11.443 -14.912 1.00 94.69 85 ALA A O 1
ATOM 641 N N . LEU A 1 86 ? -8.085 11.071 -12.996 1.00 95.62 86 LEU A N 1
ATOM 642 C CA . LEU A 1 86 ? -9.406 10.909 -13.610 1.00 95.62 86 LEU A CA 1
ATOM 643 C C . LEU A 1 86 ? -10.143 12.236 -13.834 1.00 95.62 86 LEU A C 1
ATOM 645 O O . LEU A 1 86 ? -11.153 12.250 -14.539 1.00 95.62 86 LEU A O 1
ATOM 649 N N . GLY A 1 87 ? -9.694 13.327 -13.209 1.00 96.88 87 GLY A N 1
ATOM 650 C CA . GLY A 1 87 ? -10.370 14.626 -13.235 1.00 96.88 87 GLY A CA 1
ATOM 651 C C . GLY A 1 87 ? -11.741 14.631 -12.545 1.00 96.88 87 GLY A C 1
ATOM 652 O O . GLY A 1 87 ? -12.562 15.507 -12.813 1.00 96.88 87 GLY A O 1
ATOM 653 N N . ARG A 1 88 ? -12.030 13.641 -11.691 1.00 95.12 88 ARG A N 1
ATOM 654 C CA . ARG A 1 88 ? -13.314 13.503 -10.986 1.00 95.12 88 ARG A CA 1
ATOM 655 C C . ARG A 1 88 ? -13.173 12.676 -9.717 1.00 95.12 88 ARG A C 1
ATOM 657 O O . ARG A 1 88 ? -12.249 11.879 -9.584 1.00 95.12 88 ARG A O 1
ATOM 664 N N . ARG A 1 89 ? -14.177 12.778 -8.842 1.00 92.94 89 ARG A N 1
ATOM 665 C CA . ARG A 1 89 ? -14.279 11.903 -7.673 1.00 92.94 89 ARG A CA 1
ATOM 666 C C . ARG A 1 89 ? -14.510 10.442 -8.068 1.00 92.94 89 ARG A C 1
ATOM 668 O O . ARG A 1 89 ? -15.251 10.146 -9.016 1.00 92.94 89 ARG A O 1
ATOM 675 N N . VAL A 1 90 ? -13.889 9.537 -7.319 1.00 93.56 90 VAL A N 1
ATOM 676 C CA . VAL A 1 90 ? -14.084 8.083 -7.429 1.00 93.56 90 VAL A CA 1
ATOM 677 C C . VAL A 1 90 ? -15.166 7.667 -6.436 1.00 93.56 90 VAL A C 1
ATOM 679 O O . VAL A 1 90 ? -15.156 8.140 -5.308 1.00 93.56 90 VAL A O 1
ATOM 682 N N . ALA A 1 91 ? -16.129 6.835 -6.835 1.00 93.38 91 ALA A N 1
ATOM 683 C CA . ALA A 1 91 ? -17.083 6.247 -5.890 1.00 93.38 91 ALA A CA 1
ATOM 684 C C . ALA A 1 91 ? -16.434 5.059 -5.168 1.00 93.38 91 ALA A C 1
ATOM 686 O O . ALA A 1 91 ? -15.467 4.509 -5.678 1.00 93.38 91 ALA A O 1
ATOM 687 N N . TRP A 1 92 ? -16.959 4.638 -4.019 1.00 95.25 92 TRP A N 1
ATOM 688 C CA . TRP A 1 92 ? -16.578 3.350 -3.433 1.00 95.25 92 TRP A CA 1
ATOM 689 C C . TRP A 1 92 ? -17.402 2.213 -4.046 1.00 95.25 92 TRP A C 1
ATOM 691 O O . TRP A 1 92 ? -18.506 2.444 -4.541 1.00 95.25 92 TRP A O 1
ATOM 701 N N . GLY A 1 93 ? -16.879 0.985 -4.017 1.00 91.75 93 GLY A N 1
ATOM 702 C CA . GLY A 1 93 ? -17.564 -0.196 -4.563 1.00 91.75 93 GLY A CA 1
ATOM 703 C C . GLY A 1 93 ? -18.768 -0.675 -3.738 1.00 91.75 93 GLY A C 1
ATOM 704 O O . GLY A 1 93 ? -19.482 -1.592 -4.145 1.00 91.75 93 GLY A O 1
ATOM 705 N N . PHE A 1 94 ? -19.032 -0.029 -2.601 1.00 92.50 94 PHE A N 1
ATOM 706 C CA . PHE A 1 94 ? -20.113 -0.331 -1.666 1.00 92.50 94 PHE A CA 1
ATOM 707 C C . PHE A 1 94 ? -21.059 0.869 -1.460 1.00 92.50 94 PHE A C 1
ATOM 709 O O . PHE A 1 94 ? -20.686 2.014 -1.729 1.00 92.50 94 PHE A O 1
ATOM 716 N N . PRO A 1 95 ? -22.283 0.646 -0.938 1.00 88.44 95 PRO A N 1
ATOM 717 C CA . PRO A 1 95 ? -23.190 1.726 -0.555 1.00 88.44 95 PRO A CA 1
ATOM 718 C C . PRO A 1 95 ? -22.618 2.519 0.632 1.00 88.44 95 PRO A C 1
ATOM 720 O O . PRO A 1 95 ? -22.712 2.096 1.783 1.00 88.44 95 PRO A O 1
ATOM 723 N N . GLY A 1 96 ? -21.997 3.664 0.354 1.00 88.81 96 GLY A N 1
ATOM 724 C CA . GLY A 1 96 ? -21.386 4.517 1.369 1.00 88.81 96 GLY A CA 1
ATOM 725 C C . GLY A 1 96 ? -20.491 5.594 0.761 1.00 88.81 96 GLY A C 1
ATOM 726 O O . GLY A 1 96 ? -20.131 5.538 -0.413 1.00 88.81 96 GLY A O 1
ATOM 727 N N . HIS A 1 97 ? -20.136 6.595 1.565 1.00 90.25 97 HIS A N 1
ATOM 728 C CA . HIS A 1 97 ? -19.232 7.677 1.154 1.00 90.25 97 HIS A CA 1
ATOM 729 C C . HIS A 1 97 ? -17.881 7.645 1.886 1.00 90.25 97 HIS A C 1
ATOM 731 O O . HIS A 1 97 ? -16.926 8.262 1.413 1.00 90.25 97 HIS A O 1
ATOM 737 N N . GLN A 1 98 ? -17.779 6.875 2.976 1.00 95.62 98 GLN A N 1
ATOM 738 C CA . GLN A 1 98 ? -16.571 6.725 3.783 1.00 95.62 98 GLN A CA 1
ATOM 739 C C . GLN A 1 98 ? -16.043 5.290 3.732 1.00 95.62 98 GLN A C 1
ATOM 741 O O . GLN A 1 98 ? -16.768 4.351 4.053 1.00 95.62 98 GLN A O 1
ATOM 746 N N . LEU A 1 99 ? -14.773 5.144 3.359 1.00 98.00 99 LEU A N 1
ATOM 747 C CA . LEU A 1 99 ? -14.004 3.919 3.548 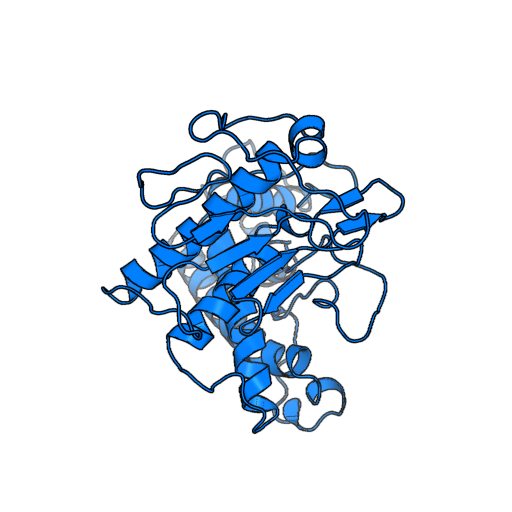1.00 98.00 99 LEU A CA 1
ATOM 748 C C . LEU A 1 99 ? -13.470 3.887 4.982 1.00 98.00 99 LEU A C 1
ATOM 750 O O . LEU A 1 99 ? -12.831 4.843 5.429 1.00 98.00 99 LEU A O 1
ATOM 754 N N . LYS A 1 100 ? -13.732 2.801 5.707 1.00 98.38 100 LYS A N 1
ATOM 755 C CA . LYS A 1 100 ? -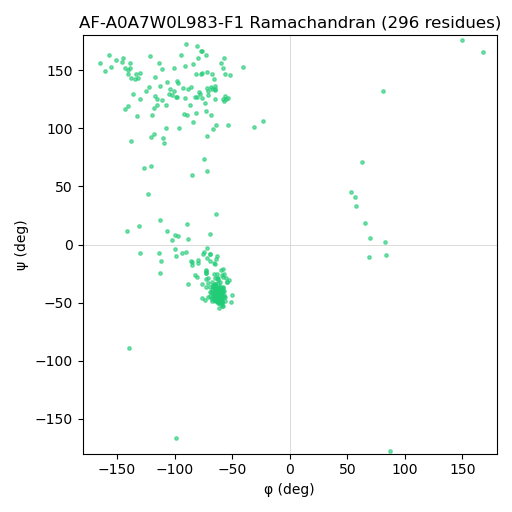13.180 2.594 7.048 1.00 98.38 100 LYS A CA 1
ATOM 756 C C . LYS A 1 100 ? -11.756 2.068 6.940 1.00 98.38 100 LYS A C 1
ATOM 758 O O . LYS A 1 100 ? -11.433 1.304 6.035 1.00 98.38 100 LYS A O 1
ATOM 763 N N . VAL A 1 101 ? -10.913 2.443 7.884 1.00 98.69 101 VAL A N 1
ATOM 764 C CA . VAL A 1 101 ? -9.536 1.964 7.968 1.00 98.69 101 VAL A CA 1
ATOM 765 C C . VAL A 1 101 ? -9.288 1.474 9.383 1.00 98.69 101 VAL A C 1
ATOM 767 O O . VAL A 1 101 ? -9.517 2.221 10.335 1.00 98.69 101 VAL A O 1
ATOM 770 N N . VAL A 1 102 ? -8.842 0.224 9.503 1.00 98.56 102 VAL A N 1
ATOM 771 C CA . VAL A 1 102 ? -8.604 -0.463 10.777 1.00 98.56 102 VAL A CA 1
ATOM 772 C C . VAL A 1 102 ? -7.123 -0.875 10.844 1.00 98.56 102 VAL A C 1
ATOM 774 O O . VAL A 1 102 ? -6.763 -1.922 10.296 1.00 98.56 102 VAL A O 1
ATOM 777 N N . PRO A 1 103 ? -6.248 -0.036 11.432 1.00 98.19 103 PRO A N 1
ATOM 778 C CA . PRO A 1 103 ? -4.803 -0.273 11.486 1.00 98.19 103 PRO A CA 1
ATOM 779 C C . PRO A 1 103 ? -4.376 -1.561 12.208 1.00 98.19 103 PRO A C 1
ATOM 781 O O . PRO A 1 103 ? -3.352 -2.131 11.832 1.00 98.19 103 PRO A O 1
ATOM 784 N N . HIS A 1 104 ? -5.127 -2.002 13.225 1.00 98.00 104 HIS A N 1
ATOM 785 C CA . HIS A 1 104 ? -4.793 -3.155 14.075 1.00 98.00 104 HIS A CA 1
ATOM 786 C C . HIS A 1 104 ? -5.891 -4.223 14.078 1.00 98.00 104 HIS A C 1
ATOM 788 O O . HIS A 1 104 ? -6.249 -4.754 15.121 1.00 98.00 104 HIS A O 1
ATOM 794 N N . ALA A 1 105 ? -6.456 -4.544 12.917 1.00 97.38 105 ALA A N 1
ATOM 795 C CA . ALA A 1 105 ? -7.665 -5.356 12.805 1.00 97.38 105 ALA A CA 1
ATOM 796 C C . ALA A 1 105 ? -7.559 -6.758 13.440 1.00 97.38 105 ALA A C 1
ATOM 798 O O . ALA A 1 105 ? -8.551 -7.256 13.979 1.00 97.38 105 ALA A O 1
ATOM 799 N N . PHE A 1 106 ? -6.398 -7.415 13.337 1.00 97.00 106 PHE A N 1
ATOM 800 C CA . PHE A 1 106 ? -6.181 -8.786 13.821 1.00 97.00 106 PHE A CA 1
ATOM 801 C C . PHE A 1 106 ? -4.687 -9.160 13.914 1.00 97.00 106 PHE A C 1
ATOM 803 O O . PHE A 1 106 ? -3.857 -8.646 13.165 1.00 97.00 106 PHE A O 1
ATOM 810 N N . ALA A 1 107 ? -4.340 -10.129 14.765 1.00 95.19 107 ALA A N 1
ATOM 811 C CA . ALA A 1 107 ? -2.973 -10.642 14.921 1.00 95.19 107 ALA A CA 1
ATOM 812 C C . ALA A 1 107 ? -2.624 -11.747 13.895 1.00 95.19 107 ALA A C 1
ATOM 814 O O . ALA A 1 107 ? -2.345 -12.895 14.250 1.00 95.19 107 ALA A O 1
ATOM 815 N N . VAL A 1 108 ? -2.694 -11.421 12.603 1.00 90.94 108 VAL A N 1
ATOM 816 C CA . VAL A 1 108 ? -2.315 -12.306 11.487 1.00 90.94 108 VAL A CA 1
ATOM 817 C C . VAL A 1 108 ? -1.450 -11.523 10.502 1.00 90.94 108 VAL A C 1
ATOM 819 O O . VAL A 1 108 ? -1.666 -10.330 10.294 1.00 90.94 108 VAL A O 1
ATOM 822 N N . ALA A 1 109 ? -0.498 -12.204 9.857 1.00 88.25 109 ALA A N 1
ATOM 823 C CA . ALA A 1 109 ? 0.339 -11.658 8.787 1.00 88.25 109 ALA A CA 1
ATOM 824 C C . ALA A 1 109 ? -0.454 -11.452 7.484 1.00 88.25 109 ALA A C 1
ATOM 826 O O . ALA A 1 109 ? -0.214 -12.114 6.476 1.00 88.25 109 ALA A O 1
ATOM 827 N N . ASN A 1 110 ? -1.447 -10.566 7.526 1.00 88.38 110 ASN A N 1
ATOM 828 C CA . ASN A 1 110 ? -2.310 -10.271 6.395 1.00 88.38 110 ASN A CA 1
ATOM 829 C C . ASN A 1 110 ? -2.830 -8.829 6.436 1.00 88.38 110 ASN A C 1
ATOM 831 O O . ASN A 1 110 ? -2.898 -8.215 7.498 1.00 88.38 110 ASN A O 1
ATOM 835 N N . ALA A 1 111 ? -3.243 -8.320 5.284 1.00 92.81 111 ALA A N 1
ATOM 836 C CA . ALA A 1 111 ? -4.084 -7.142 5.153 1.00 92.81 111 ALA A CA 1
ATOM 837 C C . ALA A 1 111 ? -5.040 -7.373 3.980 1.00 92.81 111 ALA A C 1
ATOM 839 O O . ALA A 1 111 ? -4.729 -8.164 3.095 1.00 92.81 111 ALA A O 1
ATOM 840 N N . TYR A 1 112 ? -6.221 -6.763 4.009 1.00 94.25 112 TYR A N 1
ATOM 841 C CA . TYR A 1 112 ? -7.161 -6.867 2.894 1.00 94.25 112 TYR A CA 1
ATOM 842 C C . TYR A 1 112 ? -8.211 -5.751 2.897 1.00 94.25 112 TYR A C 1
ATOM 844 O O . TYR A 1 112 ? -8.667 -5.280 3.945 1.00 94.25 112 TYR A O 1
ATOM 852 N N . TYR A 1 113 ? -8.661 -5.376 1.705 1.00 95.56 113 TYR A N 1
ATOM 853 C CA . TYR A 1 113 ? -9.909 -4.652 1.484 1.00 95.56 113 TYR A CA 1
ATOM 854 C C . TYR A 1 113 ? -11.122 -5.594 1.572 1.00 95.56 113 TYR A C 1
ATOM 856 O O . TYR A 1 113 ? -11.190 -6.625 0.905 1.00 95.56 113 TYR A O 1
ATOM 864 N N . SER A 1 114 ? -12.125 -5.206 2.362 1.00 94.56 114 SER A N 1
ATOM 865 C CA . SER A 1 114 ? -13.419 -5.885 2.464 1.00 94.56 114 SER A CA 1
ATOM 866 C C . SER A 1 114 ? -14.563 -4.944 2.064 1.00 94.56 114 SER A C 1
ATOM 868 O O . SER A 1 114 ? -14.876 -4.010 2.815 1.00 94.56 114 SER A O 1
ATOM 870 N N . PRO A 1 115 ? -15.238 -5.191 0.922 1.00 92.38 115 PRO A N 1
ATOM 871 C CA . PRO A 1 115 ? -16.437 -4.449 0.530 1.00 92.38 115 PRO A CA 1
ATOM 872 C C . PRO A 1 115 ? -17.584 -4.598 1.537 1.00 92.38 115 PRO A C 1
ATOM 874 O O . PRO A 1 115 ? -18.297 -3.630 1.799 1.00 92.38 115 PRO A O 1
ATOM 877 N N . ASP A 1 116 ? -17.734 -5.787 2.132 1.00 93.00 116 ASP A N 1
ATOM 878 C CA . ASP A 1 116 ? -18.812 -6.100 3.080 1.00 93.00 116 ASP A CA 1
ATOM 879 C C . ASP A 1 116 ? -18.664 -5.298 4.378 1.00 93.00 116 ASP A C 1
ATOM 881 O O . ASP A 1 116 ? -19.625 -4.710 4.878 1.00 93.00 116 ASP A O 1
ATOM 885 N N . SER A 1 117 ? -17.434 -5.204 4.891 1.00 94.69 117 SER A N 1
ATOM 886 C CA . SER A 1 117 ? -17.114 -4.377 6.062 1.00 94.69 117 SER A CA 1
ATOM 887 C C . SER A 1 117 ? -16.969 -2.889 5.718 1.00 94.69 117 SER A C 1
ATOM 889 O O . SER A 1 117 ? -16.964 -2.043 6.623 1.00 94.69 117 SER A O 1
ATOM 891 N N . GLN A 1 118 ? -16.878 -2.564 4.422 1.00 96.75 118 GLN A N 1
ATOM 892 C CA . GLN A 1 118 ? -16.549 -1.240 3.890 1.00 96.75 118 GLN A CA 1
ATOM 893 C C . GLN A 1 118 ? -15.208 -0.731 4.432 1.00 96.75 118 GLN A C 1
ATOM 895 O O . GLN A 1 118 ? -15.100 0.426 4.847 1.00 96.75 118 GLN A O 1
ATOM 900 N N . ALA A 1 119 ? -14.216 -1.621 4.519 1.00 97.88 119 ALA A N 1
ATOM 901 C CA . ALA A 1 119 ? -13.016 -1.384 5.311 1.00 97.88 119 ALA A CA 1
ATOM 902 C C . ALA A 1 119 ? -11.730 -1.886 4.650 1.00 97.88 119 ALA A C 1
ATOM 904 O O . ALA A 1 119 ? -11.729 -2.927 3.996 1.00 97.88 119 ALA A O 1
ATOM 905 N N . LEU A 1 120 ? -10.632 -1.174 4.899 1.00 98.44 120 LEU A N 1
ATOM 906 C CA . LEU A 1 120 ? -9.276 -1.713 4.826 1.00 98.44 120 LEU A CA 1
ATOM 907 C C . LEU A 1 120 ? -8.902 -2.251 6.207 1.00 98.44 120 LEU A C 1
ATOM 909 O O . LEU A 1 120 ? -9.012 -1.527 7.203 1.00 98.44 120 LEU A O 1
ATOM 913 N N . LEU A 1 121 ? -8.492 -3.511 6.261 1.00 98.31 121 LEU A N 1
ATOM 914 C CA . LEU A 1 121 ? -8.192 -4.227 7.495 1.00 98.31 121 LEU A CA 1
ATOM 915 C C . LEU A 1 121 ? -6.719 -4.622 7.474 1.00 98.31 121 LEU A C 1
ATOM 917 O O . LEU A 1 121 ? -6.294 -5.374 6.600 1.00 98.31 121 LEU A O 1
ATOM 921 N N . PHE A 1 122 ? -5.953 -4.107 8.430 1.00 97.69 122 PHE A N 1
ATOM 922 C CA . PHE A 1 122 ? -4.516 -4.335 8.522 1.00 97.69 122 PHE A CA 1
ATOM 923 C C . PHE A 1 122 ? -4.206 -5.200 9.733 1.00 97.69 122 PHE A C 1
ATOM 925 O O . PHE A 1 122 ? -4.600 -4.882 10.854 1.00 97.69 122 PHE A O 1
ATOM 932 N N . GLY A 1 123 ? -3.518 -6.310 9.501 1.00 95.69 123 GLY A N 1
ATOM 933 C CA . GLY A 1 123 ? -3.070 -7.198 10.554 1.00 95.69 123 GLY A CA 1
ATOM 934 C C . GLY A 1 123 ? -1.685 -6.854 11.085 1.00 95.69 123 GLY A C 1
ATOM 935 O O . GLY A 1 123 ? -0.952 -6.019 10.537 1.00 95.69 123 GLY A O 1
ATOM 936 N N . TYR A 1 124 ? -1.314 -7.548 12.151 1.00 94.75 124 TYR A N 1
ATOM 937 C CA . TYR A 1 124 ? 0.015 -7.503 12.737 1.00 94.75 124 TYR A CA 1
ATOM 938 C C . TYR A 1 124 ? 0.478 -8.894 13.154 1.00 94.75 124 TYR A C 1
ATOM 940 O O . TYR A 1 124 ? -0.322 -9.800 13.379 1.00 94.75 124 TYR A O 1
ATOM 948 N N . PHE A 1 125 ? 1.788 -9.083 13.240 1.00 92.00 125 PHE A N 1
ATOM 949 C CA . PHE A 1 125 ? 2.374 -10.369 13.604 1.00 92.00 125 PHE A CA 1
ATOM 950 C C . PHE A 1 125 ? 3.765 -10.191 14.201 1.00 92.00 125 PHE A C 1
ATOM 952 O O . PHE A 1 125 ? 4.475 -9.238 13.887 1.00 92.00 125 PHE A O 1
ATOM 959 N N . ASP A 1 126 ? 4.166 -11.129 15.053 1.00 89.31 126 ASP A N 1
ATOM 960 C CA . ASP A 1 126 ? 5.536 -11.199 15.553 1.00 89.31 126 ASP A CA 1
ATOM 961 C C . ASP A 1 126 ? 6.434 -11.883 14.512 1.00 89.31 126 ASP A C 1
ATOM 963 O O . ASP A 1 126 ? 6.142 -12.988 14.042 1.00 89.31 126 ASP A O 1
ATOM 967 N N . ASN A 1 127 ? 7.529 -11.220 14.146 1.00 80.50 127 ASN A N 1
ATOM 968 C CA . ASN A 1 127 ? 8.531 -11.741 13.215 1.00 80.50 127 ASN A CA 1
ATOM 969 C C . ASN A 1 127 ? 9.780 -12.314 13.927 1.00 80.50 127 ASN A C 1
ATOM 971 O O . ASN A 1 127 ? 10.776 -12.631 13.274 1.00 80.50 127 ASN A O 1
ATOM 975 N N . GLY A 1 128 ? 9.753 -12.427 15.259 1.00 82.25 128 GLY A N 1
ATOM 976 C CA . GLY A 1 128 ? 10.862 -12.877 16.107 1.00 82.25 128 GLY A CA 1
ATOM 977 C C . GLY A 1 128 ? 11.876 -11.783 16.462 1.00 82.25 128 GLY A C 1
ATOM 978 O O . GLY A 1 128 ? 12.744 -12.009 17.304 1.00 82.25 128 GLY A O 1
ATOM 979 N N . ARG A 1 129 ? 11.777 -10.602 15.841 1.00 79.25 129 ARG A N 1
ATOM 980 C CA . ARG A 1 129 ? 12.555 -9.386 16.147 1.00 79.25 129 ARG A CA 1
ATOM 981 C C . ARG A 1 129 ? 11.676 -8.260 16.703 1.00 79.25 129 ARG A C 1
ATOM 983 O O . ARG A 1 129 ? 12.200 -7.231 17.119 1.00 79.25 129 ARG A O 1
ATOM 990 N N . GLY A 1 130 ? 10.359 -8.448 16.703 1.00 85.25 130 GLY A N 1
ATOM 991 C CA . GLY A 1 130 ? 9.368 -7.482 17.149 1.00 85.25 130 GLY A CA 1
ATOM 992 C C . GLY A 1 130 ? 8.050 -7.628 16.393 1.00 85.25 130 GLY A C 1
ATOM 993 O O . GLY A 1 130 ? 7.920 -8.408 15.445 1.00 85.25 130 GLY A O 1
ATOM 994 N N . THR A 1 131 ? 7.066 -6.832 16.802 1.00 90.38 131 THR A N 1
ATOM 995 C CA . THR A 1 131 ? 5.769 -6.798 16.124 1.00 90.38 131 THR A CA 1
ATOM 996 C C . THR A 1 131 ? 5.883 -6.007 14.827 1.00 90.38 131 THR A C 1
ATOM 998 O O . THR A 1 131 ? 6.329 -4.862 14.818 1.00 90.38 131 THR A O 1
ATOM 1001 N N . THR A 1 132 ? 5.473 -6.626 13.725 1.00 90.25 132 THR A N 1
ATOM 1002 C CA . THR A 1 132 ? 5.330 -5.988 12.415 1.00 90.25 132 THR A CA 1
ATOM 1003 C C . THR A 1 132 ? 3.873 -5.617 12.204 1.00 90.25 132 THR A C 1
ATOM 1005 O O . THR A 1 132 ? 2.994 -6.470 12.316 1.00 90.25 132 THR A O 1
ATOM 1008 N N . PHE A 1 133 ? 3.626 -4.353 11.869 1.00 94.06 133 PHE A N 1
ATOM 1009 C CA . PHE A 1 133 ? 2.296 -3.831 11.573 1.00 94.06 133 PHE A CA 1
ATOM 1010 C C . PHE A 1 133 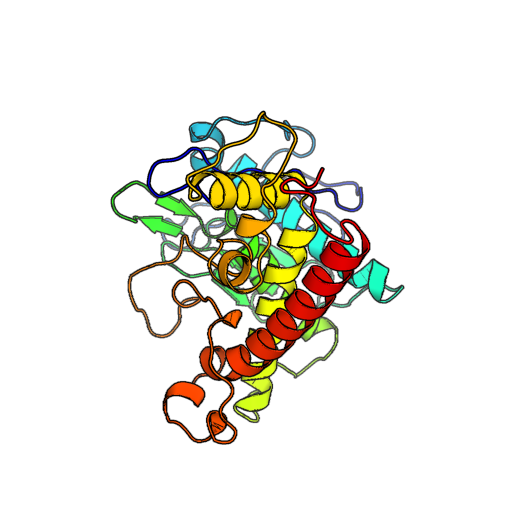? 2.168 -3.568 10.076 1.00 94.06 133 PHE A C 1
ATOM 1012 O O . PHE A 1 133 ? 2.897 -2.749 9.517 1.00 94.06 133 PHE A O 1
ATOM 1019 N N . THR A 1 134 ? 1.223 -4.233 9.413 1.00 93.81 134 THR A N 1
ATOM 1020 C CA . THR A 1 134 ? 1.045 -4.077 7.958 1.00 93.81 134 THR A CA 1
ATOM 1021 C C . THR A 1 134 ? 0.581 -2.668 7.566 1.00 93.81 134 THR A C 1
ATOM 1023 O O . THR A 1 134 ? 0.903 -2.204 6.476 1.00 93.81 134 THR A O 1
ATOM 1026 N N . CYS A 1 135 ? -0.080 -1.939 8.473 1.00 95.69 135 CYS A N 1
ATOM 1027 C CA . CYS A 1 135 ? -0.502 -0.546 8.280 1.00 95.69 135 CYS A CA 1
ATOM 1028 C C . CYS A 1 135 ? 0.656 0.473 8.232 1.00 95.69 135 CYS A C 1
ATOM 1030 O O . CYS A 1 135 ? 0.454 1.615 7.810 1.00 95.69 135 CYS A O 1
ATOM 1032 N N . LEU A 1 136 ? 1.868 0.081 8.643 1.00 93.81 136 LEU A N 1
ATOM 1033 C CA . LEU A 1 136 ? 3.082 0.892 8.494 1.00 93.81 136 LEU A CA 1
ATOM 1034 C C . LEU A 1 136 ? 3.742 0.715 7.121 1.00 93.81 136 LEU A C 1
ATOM 1036 O O . LEU A 1 136 ? 4.542 1.554 6.704 1.00 93.81 136 LEU A O 1
ATOM 1040 N N . SER A 1 137 ? 3.405 -0.353 6.399 1.00 91.12 137 SER A N 1
ATOM 1041 C CA . SER A 1 137 ? 3.979 -0.629 5.089 1.00 91.12 137 SER A CA 1
ATOM 1042 C C . SER A 1 137 ? 3.271 0.185 4.012 1.00 91.12 137 SER A C 1
ATOM 1044 O O . SER A 1 137 ? 2.102 -0.044 3.704 1.00 91.12 137 SER A O 1
ATOM 1046 N N . HIS A 1 138 ? 4.001 1.124 3.407 1.00 91.12 138 HIS A N 1
ATOM 1047 C CA . HIS A 1 138 ? 3.501 1.947 2.307 1.00 91.12 138 HIS A CA 1
ATOM 1048 C C . HIS A 1 138 ? 2.875 1.096 1.191 1.00 91.12 138 HIS A C 1
ATOM 1050 O O . HIS A 1 138 ? 1.741 1.344 0.789 1.00 91.12 138 HIS A O 1
ATOM 1056 N N . ASP A 1 139 ? 3.585 0.065 0.733 1.00 89.50 139 ASP A N 1
ATOM 1057 C CA . ASP A 1 139 ? 3.157 -0.734 -0.416 1.00 89.50 139 ASP A CA 1
ATOM 1058 C C . ASP A 1 139 ? 1.881 -1.516 -0.116 1.00 89.50 139 ASP A C 1
ATOM 1060 O O . ASP A 1 139 ? 0.986 -1.547 -0.955 1.00 89.50 139 ASP A O 1
ATOM 1064 N N . ILE A 1 140 ? 1.760 -2.084 1.091 1.00 92.62 140 ILE A N 1
ATOM 1065 C CA . ILE A 1 140 ? 0.560 -2.820 1.511 1.00 92.62 140 ILE A CA 1
ATOM 1066 C C . ILE A 1 140 ? -0.636 -1.871 1.594 1.00 92.62 140 ILE A C 1
ATOM 1068 O O . ILE A 1 140 ? -1.695 -2.157 1.040 1.00 92.62 140 ILE A O 1
ATOM 1072 N N . VAL A 1 141 ? -0.477 -0.706 2.231 1.00 96.12 141 VAL A N 1
ATOM 1073 C CA . VAL A 1 141 ? -1.574 0.267 2.344 1.00 96.12 141 VAL A CA 1
ATOM 1074 C C . VAL A 1 141 ? -2.025 0.753 0.968 1.00 96.12 141 VAL A C 1
ATOM 1076 O O . VAL A 1 141 ? -3.228 0.834 0.706 1.00 96.12 141 VAL A O 1
ATOM 1079 N N . VAL A 1 142 ? -1.084 1.056 0.071 1.00 95.88 142 VAL A N 1
ATOM 1080 C CA . VAL A 1 142 ? -1.402 1.496 -1.292 1.00 95.88 142 VAL A CA 1
ATOM 1081 C C . VAL A 1 142 ? -2.059 0.371 -2.097 1.00 95.88 142 VAL A C 1
ATOM 1083 O O . VAL A 1 142 ? -3.034 0.641 -2.801 1.00 95.88 142 VAL A O 1
ATOM 1086 N N . HIS A 1 143 ? -1.579 -0.867 -1.974 1.00 95.06 143 HIS A N 1
ATOM 1087 C CA . HIS A 1 143 ? -2.143 -2.046 -2.634 1.00 95.06 143 HIS A CA 1
ATOM 1088 C C . HIS A 1 143 ? -3.613 -2.253 -2.233 1.00 95.06 143 HIS A C 1
ATOM 1090 O O . HIS A 1 143 ? -4.500 -2.256 -3.089 1.00 95.06 143 HIS A O 1
ATOM 1096 N N . GLU A 1 144 ? -3.910 -2.290 -0.932 1.00 96.31 144 GLU A N 1
ATOM 1097 C CA . GLU A 1 144 ? -5.288 -2.464 -0.451 1.00 96.31 144 GLU A CA 1
ATOM 1098 C C . GLU A 1 144 ? -6.196 -1.284 -0.812 1.00 96.31 144 GLU A C 1
ATOM 1100 O O . GLU A 1 144 ? -7.363 -1.450 -1.181 1.00 96.31 144 GLU A O 1
ATOM 1105 N N . THR A 1 145 ? -5.650 -0.067 -0.793 1.00 97.88 145 THR A N 1
ATOM 1106 C CA . THR A 1 145 ? -6.384 1.114 -1.261 1.00 97.88 145 THR A CA 1
ATOM 1107 C C . THR A 1 145 ? -6.703 1.015 -2.756 1.00 97.88 145 THR A C 1
ATOM 1109 O O . THR A 1 145 ? -7.795 1.399 -3.183 1.00 97.88 145 THR A O 1
ATOM 1112 N N . ALA A 1 146 ? -5.788 0.477 -3.567 1.00 96.31 146 ALA A N 1
ATOM 1113 C CA . ALA A 1 146 ? -6.000 0.281 -4.997 1.00 96.31 146 ALA A CA 1
ATO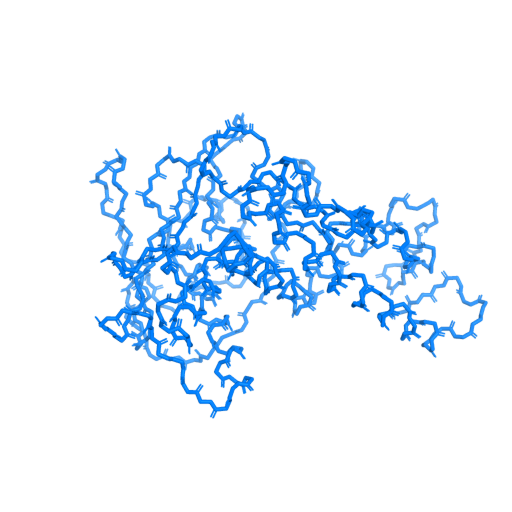M 1114 C C . ALA A 1 146 ? -7.115 -0.737 -5.279 1.00 96.31 146 ALA A C 1
ATOM 1116 O O . ALA A 1 146 ? -7.902 -0.508 -6.203 1.00 96.31 146 ALA A O 1
ATOM 1117 N N . HIS A 1 147 ? -7.260 -1.788 -4.462 1.00 94.75 147 HIS A N 1
ATOM 1118 C CA . HIS A 1 147 ? -8.418 -2.684 -4.536 1.00 94.75 147 HIS A CA 1
ATOM 1119 C C . HIS A 1 147 ? -9.736 -1.935 -4.317 1.00 94.75 147 HIS A C 1
ATOM 1121 O O . HIS A 1 147 ? -10.641 -2.042 -5.152 1.00 94.75 147 HIS A O 1
ATOM 1127 N N . ALA A 1 148 ? -9.830 -1.127 -3.256 1.00 95.69 148 ALA A N 1
ATOM 1128 C CA . ALA A 1 148 ? -11.032 -0.346 -2.953 1.00 95.69 148 ALA A CA 1
ATOM 1129 C C . ALA A 1 148 ? -11.385 0.659 -4.065 1.00 95.69 148 ALA A C 1
ATOM 1131 O O . ALA A 1 148 ? -12.553 0.822 -4.431 1.00 95.69 148 ALA A O 1
ATOM 1132 N N . LEU A 1 149 ? -10.373 1.316 -4.640 1.00 96.19 149 LEU A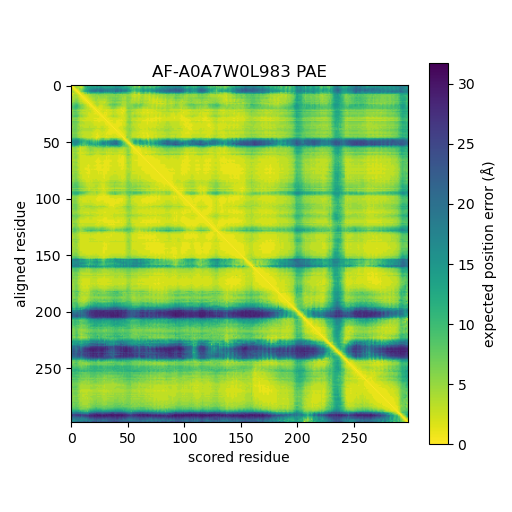 N 1
ATOM 1133 C CA . LEU A 1 149 ? -10.545 2.266 -5.742 1.00 96.19 149 LEU A CA 1
ATOM 1134 C C . LEU A 1 149 ? -10.971 1.575 -7.040 1.00 96.19 149 LEU A C 1
ATOM 1136 O O . LEU A 1 149 ? -11.871 2.061 -7.726 1.00 96.19 149 LEU A O 1
ATOM 1140 N N . LEU A 1 150 ? -10.350 0.444 -7.383 1.00 94.44 150 LEU A N 1
ATOM 1141 C CA . LEU A 1 150 ? -10.686 -0.312 -8.588 1.00 94.44 150 LEU A CA 1
ATOM 1142 C C . LEU A 1 150 ? -12.117 -0.858 -8.524 1.00 94.44 150 LEU A C 1
ATOM 1144 O O . LEU A 1 150 ? -12.856 -0.744 -9.504 1.00 94.44 150 LEU A O 1
ATOM 1148 N N . ASP A 1 151 ? -12.526 -1.386 -7.370 1.00 93.00 151 ASP A N 1
ATOM 1149 C CA . ASP A 1 151 ? -13.896 -1.849 -7.125 1.00 93.00 151 ASP A CA 1
ATOM 1150 C C . ASP A 1 151 ? -14.918 -0.708 -7.283 1.00 93.00 151 ASP A C 1
ATOM 1152 O O . ASP A 1 151 ? -15.961 -0.861 -7.922 1.00 93.00 151 ASP A O 1
ATOM 1156 N N . GLY A 1 152 ? -14.565 0.487 -6.808 1.00 92.81 152 GLY A N 1
ATOM 1157 C CA . GLY A 1 152 ? -15.354 1.703 -6.990 1.00 92.81 152 GLY A CA 1
ATOM 1158 C C . GLY A 1 152 ? -15.452 2.215 -8.432 1.00 92.81 152 GLY A C 1
ATOM 1159 O O . GLY A 1 152 ? -16.487 2.742 -8.849 1.00 92.81 152 GLY A O 1
ATOM 1160 N N . LEU A 1 153 ? -14.393 2.053 -9.227 1.00 92.12 153 LEU A N 1
ATOM 1161 C CA . LEU A 1 153 ? -14.380 2.437 -10.643 1.00 92.12 153 LEU A CA 1
ATOM 1162 C C . LEU A 1 153 ? -15.146 1.459 -11.526 1.00 92.12 153 LEU A C 1
ATOM 1164 O O . LEU A 1 153 ? -15.747 1.865 -12.525 1.00 92.12 153 LEU A O 1
ATOM 1168 N N . ARG A 1 154 ? -15.112 0.175 -11.175 1.00 86.75 154 ARG A N 1
ATOM 1169 C CA . ARG A 1 154 ? -15.759 -0.888 -11.930 1.00 86.75 154 ARG A CA 1
ATOM 1170 C C . ARG A 1 154 ? -16.436 -1.856 -10.971 1.00 86.75 154 ARG A C 1
ATOM 1172 O O . ARG A 1 154 ? -15.886 -2.889 -10.604 1.00 86.75 154 ARG A O 1
ATOM 1179 N N . GLY A 1 155 ? -17.689 -1.551 -10.650 1.00 77.69 155 GLY A N 1
ATOM 1180 C CA . GLY A 1 155 ? -18.502 -2.436 -9.824 1.00 77.69 155 GLY A CA 1
ATOM 1181 C C . GLY A 1 155 ? -18.599 -3.851 -10.409 1.00 77.69 155 GLY A C 1
ATOM 1182 O O . GLY A 1 155 ? -18.653 -4.043 -11.628 1.00 77.69 155 GLY A O 1
ATOM 1183 N N . ARG A 1 156 ? -18.681 -4.848 -9.516 1.00 75.81 156 ARG A N 1
ATOM 1184 C CA . ARG A 1 156 ? -18.729 -6.299 -9.811 1.00 75.81 156 ARG A CA 1
ATOM 1185 C C . ARG A 1 156 ? -17.431 -6.896 -10.349 1.00 75.81 156 ARG A C 1
ATOM 1187 O O . ARG A 1 156 ? -17.433 -8.072 -10.708 1.00 75.81 156 ARG A O 1
ATOM 1194 N N . PHE A 1 157 ? -16.345 -6.136 -10.400 1.00 77.12 157 PHE A N 1
ATOM 1195 C CA . PHE A 1 157 ? -15.069 -6.666 -10.867 1.00 77.12 157 PHE A CA 1
ATOM 1196 C C . PHE A 1 157 ? -14.440 -7.625 -9.831 1.00 77.12 157 PHE A C 1
ATOM 1198 O O . PHE A 1 157 ? -13.782 -8.588 -10.201 1.00 77.12 157 PHE A O 1
ATOM 1205 N N . LEU A 1 158 ? -14.827 -7.524 -8.556 1.00 72.62 158 LEU A N 1
ATOM 1206 C CA . LEU A 1 158 ? -14.519 -8.542 -7.541 1.00 72.62 158 LEU A CA 1
ATOM 1207 C C . LEU A 1 158 ? -15.360 -9.829 -7.649 1.00 72.62 158 LEU A C 1
ATOM 1209 O O . LEU A 1 158 ? -15.120 -10.785 -6.915 1.00 72.62 158 LEU A O 1
ATOM 1213 N N . LYS A 1 159 ? -16.370 -9.893 -8.534 1.00 78.12 159 LYS A N 1
ATOM 1214 C CA . LYS A 1 159 ? -17.163 -11.121 -8.679 1.00 78.12 159 LYS A CA 1
ATOM 1215 C C . LYS A 1 159 ? -16.337 -12.205 -9.373 1.00 78.12 159 LYS A C 1
ATOM 1217 O O . LYS A 1 159 ? -15.756 -11.912 -10.421 1.00 78.12 159 LYS A O 1
ATOM 1222 N N . PRO A 1 160 ? -16.354 -13.453 -8.865 1.00 74.25 160 PRO A N 1
ATOM 1223 C CA . PRO A 1 160 ? -15.664 -14.562 -9.506 1.00 74.25 160 PRO A CA 1
ATOM 1224 C C . PRO A 1 160 ? -16.089 -14.700 -10.968 1.00 74.25 160 PRO A C 1
ATOM 1226 O O . PRO A 1 160 ? -17.280 -14.791 -11.274 1.00 74.25 160 PRO A O 1
ATOM 1229 N N . SER A 1 161 ? -15.112 -14.708 -11.870 1.00 82.00 161 SER A N 1
ATOM 1230 C CA . SER A 1 161 ? -15.334 -14.941 -13.297 1.00 82.00 161 SER A CA 1
ATOM 1231 C C . SER A 1 161 ? -14.221 -15.832 -13.863 1.00 82.00 161 SER A C 1
ATOM 1233 O O . SER A 1 161 ? -14.346 -17.052 -13.818 1.00 82.00 161 SER A O 1
ATOM 1235 N N . SER A 1 162 ? -13.119 -15.257 -14.342 1.00 86.56 162 SER A N 1
ATOM 1236 C CA . SER A 1 162 ? -11.931 -15.942 -14.827 1.00 86.56 162 SER A CA 1
ATOM 1237 C C . SER A 1 162 ? -10.730 -15.674 -13.911 1.00 86.56 162 SER A C 1
ATOM 1239 O O . SER A 1 162 ? -10.668 -14.627 -13.257 1.00 86.56 162 SER A O 1
ATOM 1241 N N . PRO A 1 163 ? -9.727 -16.572 -13.908 1.00 87.38 163 PRO A N 1
ATOM 1242 C CA . PRO A 1 163 ? -8.451 -16.315 -13.246 1.00 87.38 163 PRO A CA 1
ATOM 1243 C C . PRO A 1 163 ? -7.791 -15.012 -13.709 1.00 87.38 163 PRO A C 1
ATOM 1245 O O . PRO A 1 163 ? -7.150 -14.346 -12.908 1.00 87.38 163 PRO A O 1
ATOM 1248 N N . ASP A 1 164 ? -7.976 -14.618 -14.975 1.00 90.56 164 ASP A N 1
ATOM 1249 C CA . ASP A 1 164 ? -7.425 -13.372 -15.525 1.00 90.56 164 ASP A CA 1
ATOM 1250 C C . ASP A 1 164 ? -8.039 -12.118 -14.905 1.00 90.56 164 ASP A C 1
ATOM 1252 O O . ASP A 1 164 ? -7.341 -11.126 -14.716 1.00 90.56 164 ASP A O 1
ATOM 1256 N N . GLN A 1 165 ? -9.332 -12.141 -14.572 1.00 89.75 165 GLN A N 1
ATOM 1257 C CA . GLN A 1 165 ? -9.967 -11.000 -13.917 1.00 89.75 165 GLN A CA 1
ATOM 1258 C C . GLN A 1 165 ? -9.409 -10.808 -12.506 1.00 89.75 165 GLN A C 1
ATOM 1260 O O . GLN A 1 165 ? -8.991 -9.703 -12.168 1.00 89.75 165 GLN A O 1
ATOM 1265 N N . ALA A 1 166 ? -9.341 -11.880 -11.713 1.00 87.19 166 ALA A N 1
ATOM 1266 C CA . ALA A 1 166 ? -8.729 -11.832 -10.385 1.00 87.19 166 ALA A CA 1
ATOM 1267 C C . ALA A 1 166 ? -7.244 -11.437 -10.470 1.00 87.19 166 ALA A C 1
ATOM 1269 O O . ALA A 1 166 ? -6.778 -10.584 -9.725 1.00 87.19 166 ALA A O 1
ATOM 1270 N N . ALA A 1 167 ? -6.516 -11.979 -11.443 1.00 90.12 167 ALA A N 1
ATOM 1271 C CA . ALA A 1 167 ? -5.123 -11.629 -11.685 1.00 90.12 167 ALA A CA 1
ATOM 1272 C C . ALA A 1 167 ? -4.914 -10.163 -12.058 1.00 90.12 167 ALA A C 1
ATOM 1274 O O . ALA A 1 167 ? -3.930 -9.553 -11.647 1.00 90.12 167 ALA A O 1
ATOM 1275 N N . PHE A 1 168 ? -5.827 -9.584 -12.835 1.00 91.44 168 PHE A N 1
ATOM 1276 C CA . PHE A 1 168 ? -5.776 -8.164 -13.139 1.00 91.44 168 PHE A CA 1
ATOM 1277 C C . PHE A 1 168 ? -5.958 -7.322 -11.874 1.00 91.44 168 PHE A C 1
ATOM 1279 O O . PHE A 1 168 ? -5.260 -6.325 -11.736 1.00 91.44 168 PHE A O 1
ATOM 1286 N N . HIS A 1 169 ? -6.855 -7.706 -10.958 1.00 89.12 169 HIS A N 1
ATOM 1287 C CA . HIS A 1 169 ? -7.030 -6.999 -9.686 1.00 89.12 169 HIS A CA 1
ATOM 1288 C C . HIS A 1 169 ? -5.730 -6.947 -8.882 1.00 89.12 169 HIS A C 1
ATOM 1290 O O . HIS A 1 169 ? -5.276 -5.853 -8.551 1.00 89.12 169 HIS A O 1
ATOM 1296 N N . GLU A 1 170 ? -5.111 -8.106 -8.663 1.00 90.00 170 GLU A N 1
ATOM 1297 C CA . GLU A 1 170 ? -3.833 -8.222 -7.950 1.00 90.00 170 GLU A CA 1
ATOM 1298 C C . GLU A 1 170 ? -2.716 -7.451 -8.658 1.00 90.00 170 GLU A C 1
ATOM 1300 O O . GLU A 1 170 ? -2.027 -6.620 -8.070 1.00 90.00 170 GLU A O 1
ATOM 1305 N N . GLY A 1 171 ? -2.564 -7.674 -9.967 1.00 92.38 171 GLY A N 1
ATOM 1306 C CA . GLY A 1 171 ? -1.515 -7.035 -10.755 1.00 92.38 171 GLY A CA 1
ATOM 1307 C C . GLY A 1 171 ? -1.680 -5.517 -10.851 1.00 92.38 171 GLY A C 1
ATOM 1308 O O . GLY A 1 171 ? -0.689 -4.790 -10.878 1.00 92.38 171 GLY A O 1
ATOM 1309 N N . PHE A 1 172 ? -2.915 -5.014 -10.890 1.00 93.62 172 PHE A N 1
ATOM 1310 C CA . PHE A 1 172 ? -3.187 -3.580 -10.876 1.00 93.62 172 PHE A CA 1
ATOM 1311 C C . PHE A 1 172 ? -2.804 -2.957 -9.532 1.00 93.62 172 PHE A C 1
ATOM 1313 O O . PHE A 1 172 ? -2.119 -1.934 -9.523 1.00 93.62 172 PHE A O 1
ATOM 1320 N N . ALA A 1 173 ? -3.196 -3.578 -8.416 1.00 92.88 173 ALA A N 1
ATOM 1321 C CA . ALA A 1 173 ? -2.837 -3.112 -7.081 1.00 92.88 173 ALA A CA 1
ATOM 1322 C C . ALA A 1 173 ? -1.310 -3.120 -6.865 1.00 92.88 173 ALA A C 1
ATO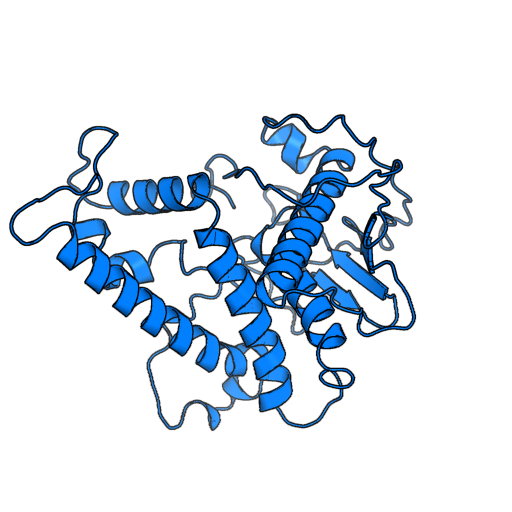M 1324 O O . ALA A 1 173 ? -0.751 -2.110 -6.431 1.00 92.88 173 ALA A O 1
ATOM 1325 N N . ASP A 1 174 ? -0.621 -4.180 -7.300 1.00 92.19 174 ASP A N 1
ATOM 1326 C CA . ASP A 1 174 ? 0.847 -4.280 -7.287 1.00 92.19 174 ASP A CA 1
ATOM 1327 C C . ASP A 1 174 ? 1.520 -3.179 -8.127 1.00 92.19 174 ASP A C 1
ATOM 1329 O O . ASP A 1 174 ? 2.505 -2.580 -7.694 1.00 92.19 174 ASP A O 1
ATOM 1333 N N . ILE A 1 175 ? 0.994 -2.864 -9.319 1.00 93.50 175 ILE A N 1
ATOM 1334 C CA . ILE A 1 175 ? 1.519 -1.770 -10.155 1.00 93.50 175 ILE A CA 1
ATOM 1335 C C . ILE A 1 175 ? 1.357 -0.421 -9.451 1.00 93.50 175 ILE A C 1
ATOM 1337 O O . ILE A 1 175 ? 2.289 0.384 -9.459 1.00 93.50 175 ILE A O 1
ATOM 1341 N N . VAL A 1 176 ? 0.190 -0.157 -8.861 1.00 94.44 176 VAL A N 1
ATOM 1342 C CA . VAL A 1 176 ? -0.076 1.108 -8.164 1.00 94.44 176 VAL A CA 1
ATOM 1343 C C . VAL A 1 176 ? 0.853 1.258 -6.958 1.00 94.44 176 VAL A C 1
ATOM 1345 O O . VAL A 1 176 ? 1.439 2.329 -6.799 1.00 94.44 176 VAL A O 1
ATOM 1348 N N . ALA A 1 177 ? 1.038 0.198 -6.167 1.00 91.88 177 ALA A N 1
ATOM 1349 C CA . ALA A 1 177 ? 1.948 0.172 -5.022 1.00 91.88 177 ALA A CA 1
ATOM 1350 C C . ALA A 1 177 ? 3.419 0.357 -5.430 1.00 91.88 177 ALA A C 1
ATOM 1352 O O . ALA A 1 177 ? 4.115 1.195 -4.864 1.00 91.88 177 ALA A O 1
ATOM 1353 N N . LEU A 1 178 ? 3.889 -0.343 -6.467 1.00 89.56 178 LEU A N 1
ATOM 1354 C CA . LEU A 1 178 ? 5.260 -0.176 -6.967 1.00 89.56 178 LEU A CA 1
ATOM 1355 C C . LEU A 1 178 ? 5.511 1.242 -7.478 1.00 89.56 178 LEU A C 1
ATOM 1357 O O . LEU A 1 178 ? 6.509 1.874 -7.137 1.00 89.56 178 LEU A O 1
ATOM 1361 N N . LEU A 1 179 ? 4.619 1.757 -8.326 1.00 90.00 179 LEU A N 1
ATOM 1362 C CA . LEU A 1 179 ? 4.819 3.055 -8.966 1.00 90.00 179 LEU A CA 1
ATOM 1363 C C . LEU A 1 179 ? 4.626 4.230 -7.998 1.00 90.00 179 LEU A C 1
ATOM 1365 O O . LEU A 1 179 ? 5.201 5.300 -8.225 1.00 90.00 179 LEU A O 1
ATOM 1369 N N . SER A 1 180 ? 3.864 4.067 -6.914 1.00 89.94 180 SER A N 1
ATOM 1370 C CA . SER A 1 180 ? 3.729 5.115 -5.898 1.00 89.94 180 SER A CA 1
ATOM 1371 C C . SER A 1 180 ? 5.037 5.345 -5.133 1.00 89.94 180 SER A C 1
ATOM 1373 O O . SER A 1 180 ? 5.349 6.505 -4.849 1.00 89.94 180 SER A O 1
ATOM 1375 N N . VAL A 1 181 ? 5.869 4.312 -4.928 1.00 86.62 181 VAL A N 1
ATOM 1376 C CA . VAL A 1 181 ? 7.218 4.452 -4.336 1.00 86.62 181 VAL A CA 1
ATOM 1377 C C . VAL A 1 181 ? 8.096 5.399 -5.147 1.00 86.62 181 VAL A C 1
ATOM 1379 O O . VAL A 1 181 ? 8.762 6.263 -4.579 1.00 86.62 181 VAL A O 1
ATOM 1382 N N . PHE A 1 182 ? 8.025 5.338 -6.479 1.00 85.94 182 PHE A N 1
ATOM 1383 C CA . PHE A 1 182 ? 8.779 6.239 -7.362 1.00 85.94 182 PHE A CA 1
ATOM 1384 C C . PHE A 1 182 ? 8.381 7.714 -7.237 1.0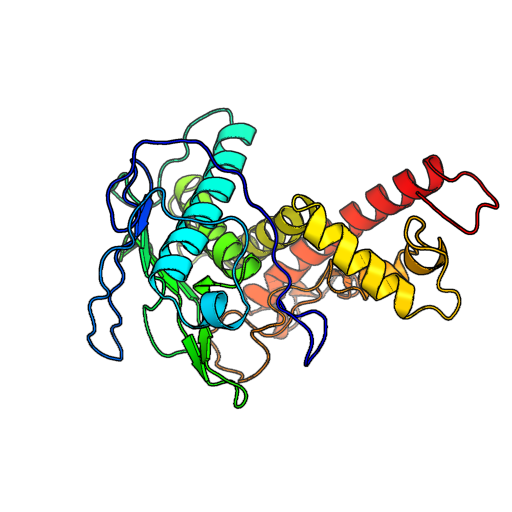0 85.94 182 PHE A C 1
ATOM 1386 O O . PHE A 1 182 ? 9.078 8.594 -7.741 1.00 85.94 182 PHE A O 1
ATOM 1393 N N . SER A 1 183 ? 7.268 8.004 -6.567 1.00 83.81 183 SER A N 1
ATOM 1394 C CA . SER A 1 183 ? 6.852 9.373 -6.280 1.00 83.81 183 SER A CA 1
ATOM 1395 C C . SER A 1 183 ? 7.392 9.912 -4.952 1.00 83.81 183 SER A C 1
ATOM 1397 O O . SER A 1 183 ? 7.200 11.095 -4.674 1.00 83.81 183 SER A O 1
ATOM 1399 N N . MET A 1 184 ? 8.047 9.076 -4.142 1.00 83.56 184 MET A N 1
ATOM 1400 C CA . MET A 1 184 ? 8.718 9.463 -2.901 1.00 83.56 184 MET A CA 1
ATOM 1401 C C . MET A 1 184 ? 10.206 9.679 -3.180 1.00 83.56 184 MET A C 1
ATOM 1403 O O . MET A 1 184 ? 10.981 8.727 -3.284 1.00 83.56 184 MET A O 1
ATOM 1407 N N . LYS A 1 185 ? 10.620 10.942 -3.318 1.00 82.00 185 LYS A N 1
ATOM 1408 C CA . LYS A 1 185 ? 11.998 11.293 -3.701 1.00 82.00 185 LYS A CA 1
ATOM 1409 C C . LYS A 1 185 ? 13.024 10.750 -2.709 1.00 82.00 185 LYS A C 1
ATOM 1411 O O . LYS A 1 185 ? 14.072 10.261 -3.118 1.00 82.00 185 LYS A O 1
ATOM 1416 N N . GLU A 1 186 ? 12.709 10.820 -1.422 1.00 79.75 186 GLU A N 1
ATOM 1417 C CA . GLU A 1 186 ? 13.560 10.376 -0.323 1.00 79.75 186 GLU A CA 1
ATOM 1418 C C . GLU A 1 186 ? 13.779 8.862 -0.379 1.00 79.75 186 GLU A C 1
ATOM 1420 O O . GLU A 1 186 ? 14.917 8.407 -0.272 1.00 79.75 186 GLU A O 1
ATOM 1425 N N . ALA A 1 187 ? 12.712 8.092 -0.624 1.00 79.75 187 ALA A N 1
ATOM 1426 C CA . ALA A 1 187 ? 12.791 6.642 -0.776 1.00 79.75 187 ALA A CA 1
ATOM 1427 C C . ALA A 1 187 ? 13.605 6.262 -2.020 1.00 79.75 187 ALA A C 1
ATOM 1429 O O . ALA A 1 187 ? 14.528 5.458 -1.927 1.00 79.75 187 ALA A O 1
ATOM 1430 N N . VAL A 1 188 ? 13.330 6.891 -3.169 1.00 82.88 188 VAL A N 1
ATOM 1431 C CA . VAL A 1 188 ? 14.076 6.627 -4.409 1.00 82.88 188 VAL A CA 1
ATOM 1432 C C . VAL A 1 188 ? 15.560 6.934 -4.233 1.00 82.88 188 VAL A C 1
ATOM 1434 O O . VAL A 1 188 ? 16.392 6.091 -4.562 1.00 82.88 188 VAL A O 1
ATOM 1437 N N . ARG A 1 189 ? 15.901 8.096 -3.663 1.00 79.81 189 ARG A N 1
ATOM 1438 C CA . ARG A 1 189 ? 17.292 8.482 -3.400 1.00 79.81 189 ARG A CA 1
ATOM 1439 C C . ARG A 1 189 ? 17.986 7.466 -2.497 1.00 79.81 189 ARG A C 1
ATOM 1441 O O . ARG A 1 189 ? 19.027 6.948 -2.874 1.00 79.81 189 ARG A O 1
ATOM 1448 N N . ARG A 1 190 ? 17.385 7.123 -1.353 1.00 77.75 190 ARG A N 1
ATOM 1449 C CA . ARG A 1 190 ? 17.939 6.139 -0.404 1.00 77.75 190 ARG A CA 1
ATOM 1450 C C . ARG A 1 190 ? 18.183 4.780 -1.057 1.00 77.75 190 ARG A C 1
ATOM 1452 O O . ARG A 1 190 ? 19.241 4.193 -0.864 1.00 77.75 190 ARG A O 1
ATOM 1459 N N . LEU A 1 191 ? 17.222 4.290 -1.838 1.00 77.19 191 LEU A N 1
ATOM 1460 C CA . LEU A 1 191 ? 17.311 2.979 -2.481 1.00 77.19 191 LEU A CA 1
ATOM 1461 C C . LEU A 1 191 ? 18.347 2.948 -3.614 1.00 77.19 191 LEU A C 1
ATOM 1463 O O . LEU A 1 191 ? 18.997 1.921 -3.818 1.00 77.19 191 LEU A O 1
ATOM 1467 N N . ILE A 1 192 ? 18.531 4.061 -4.330 1.00 78.50 192 ILE A N 1
ATOM 1468 C CA . ILE A 1 192 ? 19.611 4.211 -5.313 1.00 78.50 192 ILE A CA 1
ATOM 1469 C C . ILE A 1 192 ? 20.969 4.314 -4.607 1.00 78.50 192 ILE A C 1
ATOM 1471 O O . ILE A 1 192 ? 21.899 3.616 -5.006 1.00 78.50 192 ILE A O 1
ATOM 1475 N N . ASP A 1 193 ? 21.078 5.112 -3.541 1.00 75.19 193 ASP A N 1
ATOM 1476 C CA . ASP A 1 193 ? 22.305 5.256 -2.747 1.00 75.19 193 ASP A CA 1
ATOM 1477 C C . ASP A 1 193 ? 22.749 3.904 -2.170 1.00 75.19 193 ASP A C 1
ATOM 1479 O O . ASP A 1 193 ? 23.932 3.567 -2.207 1.00 75.19 193 ASP A O 1
ATOM 1483 N N . HIS A 1 194 ? 21.807 3.099 -1.672 1.00 71.94 194 HIS A N 1
ATOM 1484 C CA . HIS A 1 194 ? 22.087 1.750 -1.182 1.00 71.94 194 HIS A CA 1
ATOM 1485 C C . HIS A 1 194 ? 22.621 0.847 -2.304 1.00 71.94 194 HIS A C 1
ATOM 1487 O O . HIS A 1 194 ? 23.671 0.228 -2.153 1.00 71.94 194 HIS A O 1
ATOM 1493 N N . ALA A 1 195 ? 21.961 0.836 -3.467 1.00 67.88 195 ALA A N 1
ATOM 1494 C CA . ALA A 1 195 ? 22.424 0.072 -4.627 1.00 67.88 195 ALA A CA 1
ATOM 1495 C C . ALA A 1 195 ? 23.804 0.540 -5.139 1.00 67.88 195 ALA A C 1
ATOM 1497 O O . ALA A 1 195 ? 24.579 -0.262 -5.655 1.00 67.88 195 ALA A O 1
ATOM 1498 N N . ALA A 1 196 ? 24.132 1.825 -4.983 1.00 66.88 196 ALA A N 1
ATOM 1499 C CA . ALA A 1 196 ? 25.437 2.376 -5.330 1.00 66.88 196 ALA A CA 1
ATOM 1500 C C . ALA A 1 196 ? 26.546 1.950 -4.354 1.00 66.88 196 ALA A C 1
ATOM 1502 O O . ALA A 1 196 ? 27.664 1.688 -4.798 1.00 66.88 196 ALA A O 1
ATOM 1503 N N . ARG A 1 197 ? 26.250 1.828 -3.052 1.00 67.50 197 ARG A N 1
ATOM 1504 C CA . ARG A 1 197 ? 27.207 1.355 -2.027 1.00 67.50 197 ARG A CA 1
ATOM 1505 C C . ARG A 1 197 ? 27.635 -0.097 -2.226 1.00 67.50 197 ARG A C 1
ATOM 1507 O O . ARG A 1 197 ? 28.764 -0.439 -1.889 1.00 67.50 197 ARG A O 1
ATOM 1514 N N . ASP A 1 198 ? 26.775 -0.922 -2.820 1.00 59.12 198 ASP A N 1
ATOM 1515 C CA . ASP A 1 198 ? 27.110 -2.296 -3.220 1.00 59.12 198 ASP A CA 1
ATOM 1516 C C . ASP A 1 198 ? 28.114 -2.356 -4.390 1.00 59.12 198 ASP A C 1
ATOM 1518 O O . ASP A 1 198 ? 28.622 -3.428 -4.738 1.00 59.12 198 ASP A O 1
ATOM 1522 N N . THR A 1 199 ? 28.429 -1.218 -5.017 1.00 55.94 199 THR A N 1
ATOM 1523 C CA . THR A 1 199 ? 29.478 -1.116 -6.035 1.00 55.94 199 THR A CA 1
ATOM 1524 C C . THR A 1 199 ? 30.785 -0.613 -5.411 1.00 55.94 199 THR A C 1
ATOM 1526 O O . THR A 1 199 ? 30.784 0.278 -4.568 1.00 55.94 199 THR A O 1
ATOM 1529 N N . SER A 1 200 ? 31.929 -1.182 -5.815 1.00 52.41 200 SER A N 1
ATOM 1530 C CA . SER A 1 200 ? 33.251 -0.917 -5.207 1.00 52.41 200 SER A CA 1
ATOM 1531 C C . SER A 1 200 ? 33.750 0.530 -5.323 1.00 52.41 200 SER A C 1
ATOM 1533 O O . SER A 1 200 ? 34.747 0.880 -4.698 1.00 52.41 200 SER A O 1
ATOM 1535 N N . ASP A 1 201 ? 33.074 1.354 -6.121 1.00 54.78 201 ASP A N 1
ATOM 1536 C CA . ASP A 1 201 ? 33.392 2.757 -6.355 1.00 54.78 201 ASP A CA 1
ATOM 1537 C C . ASP A 1 201 ? 32.310 3.608 -5.675 1.00 54.78 201 ASP A C 1
ATOM 1539 O O . ASP A 1 201 ? 31.311 3.945 -6.302 1.00 54.78 201 ASP A O 1
ATOM 1543 N N . SER A 1 202 ? 32.473 3.938 -4.389 1.00 53.25 202 SER A N 1
ATOM 1544 C CA . SER A 1 202 ? 31.599 4.904 -3.701 1.00 53.25 202 SER A CA 1
ATOM 1545 C C . SER A 1 202 ? 32.088 6.334 -3.980 1.00 53.25 202 SER A C 1
ATOM 1547 O O . SER A 1 202 ? 33.124 6.727 -3.435 1.00 53.25 202 SER A O 1
ATOM 1549 N N . PRO A 1 203 ? 31.411 7.126 -4.830 1.00 53.62 203 PRO A N 1
ATOM 1550 C CA . PRO A 1 203 ? 31.777 8.521 -5.058 1.00 53.62 203 PRO A CA 1
ATOM 1551 C C . PRO A 1 203 ? 31.312 9.426 -3.894 1.00 53.62 203 PRO A C 1
ATOM 1553 O O . PRO A 1 203 ? 30.520 8.997 -3.051 1.00 53.62 203 PRO A O 1
ATOM 1556 N N . PRO A 1 204 ? 31.801 10.680 -3.810 1.00 53.28 204 PRO A N 1
ATOM 1557 C CA . PRO A 1 204 ? 31.320 11.663 -2.835 1.00 53.28 204 PRO A CA 1
ATOM 1558 C C . PRO A 1 204 ? 29.807 11.934 -2.970 1.00 53.28 204 PRO A C 1
ATOM 1560 O O . PRO A 1 204 ? 29.238 11.793 -4.050 1.00 53.28 204 PRO A O 1
ATOM 1563 N N . GLY A 1 205 ? 29.184 12.319 -1.847 1.00 56.97 205 GLY A N 1
ATOM 1564 C CA . GLY A 1 205 ? 27.754 12.183 -1.498 1.00 56.97 205 GLY A CA 1
ATOM 1565 C C . GLY A 1 205 ? 26.679 12.924 -2.310 1.00 56.97 205 GLY A C 1
ATOM 1566 O O . GLY A 1 205 ? 25.598 13.172 -1.774 1.00 56.97 205 GLY A O 1
ATOM 1567 N N . GLU A 1 206 ? 26.937 13.239 -3.574 1.00 63.00 206 GLU A N 1
ATOM 1568 C CA . GLU A 1 206 ? 25.965 13.837 -4.501 1.00 63.00 206 GLU A CA 1
ATOM 1569 C C . GLU A 1 206 ? 25.875 13.111 -5.847 1.00 63.00 206 GLU A C 1
ATOM 1571 O O . GLU A 1 206 ? 24.962 13.387 -6.607 1.00 63.00 206 GLU A O 1
ATOM 1576 N N . PHE A 1 207 ? 26.749 12.140 -6.131 1.00 67.56 207 PHE A N 1
ATOM 1577 C CA . PHE A 1 207 ? 26.756 11.455 -7.422 1.00 67.56 207 PHE A CA 1
ATOM 1578 C C . PHE A 1 207 ? 26.439 9.967 -7.303 1.00 67.56 207 PHE A C 1
ATOM 1580 O O . PHE A 1 207 ? 26.909 9.286 -6.394 1.00 67.56 207 PHE A O 1
ATOM 1587 N N . VAL A 1 208 ? 25.723 9.431 -8.290 1.00 72.88 208 VAL A N 1
ATOM 1588 C CA . VAL A 1 208 ? 25.454 7.997 -8.425 1.00 72.88 208 VAL A CA 1
ATOM 1589 C C . VAL A 1 208 ? 26.332 7.419 -9.538 1.00 72.88 208 VAL A C 1
ATOM 1591 O O . VAL A 1 208 ? 26.345 7.952 -10.654 1.00 72.88 208 VAL A O 1
ATOM 1594 N N . PRO A 1 209 ? 27.069 6.319 -9.296 1.00 73.44 209 PRO A N 1
ATOM 1595 C CA . PRO A 1 209 ? 27.852 5.685 -10.340 1.00 73.44 209 PRO A CA 1
ATOM 1596 C C . PRO A 1 209 ? 26.933 5.114 -11.426 1.00 73.44 209 PRO A C 1
ATOM 1598 O O . PRO A 1 209 ? 25.971 4.394 -11.147 1.00 73.44 209 PRO A O 1
ATOM 1601 N N . THR A 1 210 ? 27.251 5.373 -12.697 1.00 75.19 210 THR A N 1
ATOM 1602 C CA . THR A 1 210 ? 26.445 4.888 -13.839 1.00 75.19 210 THR A CA 1
ATOM 1603 C C . THR A 1 210 ? 26.329 3.361 -13.883 1.00 75.19 210 THR A C 1
ATOM 1605 O O . THR A 1 210 ? 25.386 2.821 -14.462 1.00 75.19 210 THR A O 1
ATOM 1608 N N . SER A 1 211 ? 27.256 2.636 -13.249 1.00 74.94 211 SER A N 1
ATOM 1609 C CA . SER A 1 211 ? 27.191 1.183 -13.063 1.00 74.94 211 SER A CA 1
ATOM 1610 C C . SER A 1 211 ? 25.997 0.736 -12.212 1.00 74.94 211 SER A C 1
ATOM 1612 O O . SER A 1 211 ? 25.389 -0.278 -12.562 1.00 74.94 211 SER A O 1
ATOM 1614 N N . ALA A 1 212 ? 25.632 1.489 -11.169 1.00 73.81 212 ALA A N 1
ATOM 1615 C CA . ALA A 1 212 ? 24.485 1.210 -10.299 1.00 73.81 212 ALA A CA 1
ATOM 1616 C C . ALA A 1 212 ? 23.141 1.488 -10.996 1.00 73.81 212 ALA A C 1
ATOM 1618 O O . ALA A 1 212 ? 22.127 0.862 -10.695 1.00 73.81 212 ALA A O 1
ATOM 1619 N N . LEU A 1 213 ? 23.146 2.363 -12.007 1.00 79.81 213 LEU A N 1
ATOM 1620 C CA . LEU A 1 213 ? 21.970 2.714 -12.810 1.00 79.81 213 LEU A CA 1
ATOM 1621 C C . LEU A 1 213 ? 21.750 1.795 -14.024 1.00 79.81 213 LEU A C 1
ATOM 1623 O O . LEU A 1 213 ? 20.840 2.008 -14.827 1.00 79.81 213 LEU A O 1
ATOM 1627 N N . ARG A 1 214 ? 22.561 0.740 -14.183 1.00 82.88 214 ARG A N 1
ATOM 1628 C CA . ARG A 1 214 ? 22.370 -0.232 -15.268 1.00 82.88 214 ARG A CA 1
ATOM 1629 C C . ARG A 1 214 ? 21.072 -1.022 -15.060 1.00 82.88 214 ARG A C 1
ATOM 1631 O O . ARG A 1 214 ? 20.781 -1.405 -13.926 1.00 82.88 214 ARG A O 1
ATOM 1638 N N . PRO A 1 215 ? 20.364 -1.421 -16.138 1.00 83.19 215 PRO A N 1
ATOM 1639 C CA . PRO A 1 215 ? 19.093 -2.140 -16.032 1.00 83.19 215 PRO A CA 1
ATOM 1640 C C . PRO A 1 215 ? 19.148 -3.345 -15.084 1.00 83.19 215 PRO A C 1
ATOM 1642 O O . PRO A 1 215 ? 18.277 -3.524 -14.243 1.00 83.19 215 PRO A O 1
ATOM 1645 N N . ARG A 1 216 ? 20.214 -4.153 -15.161 1.00 83.50 216 ARG A N 1
ATOM 1646 C CA . ARG A 1 216 ? 20.383 -5.341 -14.308 1.00 83.50 216 ARG A CA 1
ATOM 1647 C C . ARG A 1 216 ? 20.537 -5.001 -12.821 1.00 83.50 216 ARG A C 1
ATOM 1649 O O . ARG A 1 216 ? 20.096 -5.790 -11.995 1.00 83.50 216 ARG A O 1
ATOM 1656 N N . GLN A 1 217 ? 21.187 -3.888 -12.492 1.00 81.50 217 GLN A N 1
ATOM 1657 C CA . GLN A 1 217 ? 21.374 -3.437 -11.112 1.00 81.50 217 GLN A CA 1
ATOM 1658 C C . GLN A 1 217 ? 20.060 -2.893 -10.555 1.00 81.50 217 GLN A C 1
ATOM 1660 O O . GLN A 1 217 ? 19.596 -3.380 -9.529 1.00 81.50 217 GLN A O 1
ATOM 1665 N N . LEU A 1 218 ? 19.381 -2.028 -11.313 1.00 82.31 218 LEU A N 1
ATOM 1666 C CA . LEU A 1 218 ? 18.053 -1.521 -10.963 1.00 82.31 218 LEU A CA 1
ATOM 1667 C C . LEU A 1 218 ? 17.032 -2.653 -10.773 1.00 82.31 218 LEU A C 1
ATOM 1669 O O . LEU A 1 218 ? 16.325 -2.668 -9.778 1.00 82.31 218 LEU A O 1
ATOM 1673 N N . MET A 1 219 ? 17.007 -3.669 -11.644 1.00 81.69 219 MET A N 1
ATOM 1674 C CA . MET A 1 219 ? 16.133 -4.845 -11.471 1.00 81.69 219 MET A CA 1
ATOM 1675 C C . MET A 1 219 ? 16.368 -5.619 -10.166 1.00 81.69 219 MET A C 1
ATOM 1677 O O . MET A 1 219 ? 15.479 -6.343 -9.714 1.00 81.69 219 MET A O 1
ATOM 1681 N N . ASN A 1 220 ? 17.578 -5.544 -9.612 1.00 78.31 220 ASN A N 1
ATOM 1682 C CA . ASN A 1 220 ? 17.955 -6.229 -8.380 1.00 78.31 220 ASN A CA 1
ATOM 1683 C C . ASN A 1 220 ? 17.919 -5.303 -7.158 1.00 78.31 220 ASN A C 1
ATOM 1685 O O . ASN A 1 220 ? 18.134 -5.792 -6.050 1.00 78.31 220 ASN A O 1
ATOM 1689 N N . SER A 1 221 ? 17.636 -4.012 -7.327 1.00 78.25 221 SER A N 1
ATOM 1690 C CA . SER A 1 221 ? 17.464 -3.110 -6.196 1.00 78.25 221 SER A CA 1
ATOM 1691 C C . SER A 1 221 ? 16.102 -3.332 -5.537 1.00 78.25 221 SER A C 1
ATOM 1693 O O . SER A 1 221 ? 15.207 -3.987 -6.085 1.00 78.25 221 SER A O 1
ATOM 1695 N N . ALA A 1 222 ? 15.946 -2.774 -4.343 1.00 77.06 222 ALA A N 1
ATOM 1696 C CA . ALA A 1 222 ? 14.681 -2.784 -3.624 1.00 77.06 222 ALA A CA 1
ATOM 1697 C C . ALA A 1 222 ? 13.596 -1.890 -4.268 1.00 77.06 222 ALA A C 1
ATOM 1699 O O . ALA A 1 222 ? 12.434 -1.994 -3.905 1.00 77.06 222 ALA A O 1
ATOM 1700 N N . LEU A 1 223 ? 13.925 -1.075 -5.283 1.00 79.06 223 LEU A N 1
ATOM 1701 C CA . LEU A 1 223 ? 12.931 -0.264 -6.011 1.00 79.06 223 LEU A CA 1
ATOM 1702 C C . LEU A 1 223 ? 11.889 -1.100 -6.764 1.00 79.06 223 LEU A C 1
ATOM 1704 O O . LEU A 1 223 ? 10.802 -0.617 -7.060 1.00 79.06 223 LEU A O 1
ATOM 1708 N N . PHE A 1 224 ? 12.242 -2.333 -7.129 1.00 81.88 224 PHE A N 1
ATOM 1709 C CA . PHE A 1 224 ? 11.357 -3.262 -7.840 1.00 81.88 224 PHE A CA 1
ATOM 1710 C C . PHE A 1 224 ? 10.968 -4.462 -6.969 1.00 81.88 224 PHE A C 1
ATOM 1712 O O . PHE A 1 224 ? 10.617 -5.525 -7.490 1.00 81.88 224 PHE A O 1
ATOM 1719 N N . ALA A 1 225 ? 11.080 -4.301 -5.654 1.00 77.56 225 ALA A N 1
ATOM 1720 C CA . ALA A 1 225 ? 10.636 -5.247 -4.650 1.00 77.56 225 ALA A CA 1
ATOM 1721 C C . ALA A 1 225 ? 9.339 -4.746 -4.009 1.00 77.56 225 ALA A C 1
ATOM 1723 O O . ALA A 1 225 ? 9.250 -3.584 -3.639 1.00 77.56 225 ALA A O 1
ATOM 1724 N N . LEU A 1 226 ? 8.353 -5.632 -3.868 1.00 66.88 226 LEU A N 1
ATOM 1725 C CA . LEU A 1 226 ? 7.128 -5.381 -3.108 1.00 66.88 226 LEU A CA 1
ATOM 1726 C C . LEU A 1 226 ? 7.143 -6.140 -1.788 1.00 66.88 226 LEU A C 1
ATOM 1728 O O . LEU A 1 226 ? 7.513 -7.317 -1.768 1.00 66.88 226 LEU A O 1
ATOM 1732 N N . ALA A 1 227 ? 6.655 -5.483 -0.732 1.00 62.25 227 ALA A N 1
ATOM 1733 C CA . ALA A 1 227 ? 6.328 -6.099 0.556 1.00 62.25 227 ALA A CA 1
ATOM 1734 C C . ALA A 1 227 ? 7.485 -6.915 1.179 1.00 62.25 227 ALA A C 1
ATOM 1736 O O . ALA A 1 227 ? 7.281 -8.021 1.680 1.00 62.25 227 ALA A O 1
ATOM 1737 N N . GLU A 1 228 ? 8.711 -6.367 1.180 1.00 59.84 228 GLU A N 1
ATOM 1738 C CA . GLU A 1 228 ? 9.894 -7.010 1.794 1.00 59.84 228 GLU A CA 1
ATOM 1739 C C . GLU A 1 228 ? 9.669 -7.433 3.255 1.00 59.84 228 GLU A C 1
ATOM 1741 O O . GLU A 1 228 ? 10.197 -8.453 3.691 1.00 59.84 228 GLU A O 1
ATOM 1746 N N . GLU A 1 229 ? 8.829 -6.701 3.986 1.00 52.09 229 GLU A N 1
ATOM 1747 C CA . GLU A 1 229 ? 8.526 -6.945 5.402 1.00 52.09 229 GLU A CA 1
ATOM 1748 C C . GLU A 1 229 ? 7.588 -8.146 5.644 1.00 52.09 229 GLU A C 1
ATOM 1750 O O . GLU A 1 229 ? 7.416 -8.557 6.788 1.00 52.09 229 GLU A O 1
ATOM 1755 N N . MET A 1 230 ? 7.017 -8.745 4.589 1.00 56.94 230 MET A N 1
ATOM 1756 C CA . MET A 1 230 ? 6.060 -9.866 4.675 1.00 56.94 230 MET A CA 1
ATOM 1757 C C . MET A 1 230 ? 6.698 -11.261 4.491 1.00 56.94 230 MET A C 1
ATOM 1759 O O . MET A 1 230 ? 5.992 -12.266 4.409 1.00 56.94 230 MET A O 1
ATOM 1763 N N . ALA A 1 231 ? 8.029 -11.380 4.422 1.00 50.00 231 ALA A N 1
ATOM 1764 C CA . ALA A 1 231 ? 8.712 -12.673 4.264 1.00 50.00 231 ALA A CA 1
ATOM 1765 C C . ALA A 1 231 ? 9.278 -13.227 5.600 1.00 50.00 231 ALA A C 1
ATOM 1767 O O . ALA A 1 231 ? 10.068 -12.522 6.225 1.00 50.00 231 ALA A O 1
ATOM 1768 N N . PRO A 1 232 ? 9.069 -14.512 5.994 1.00 46.22 232 PRO A N 1
ATOM 1769 C CA . PRO A 1 232 ? 8.019 -15.468 5.613 1.00 46.22 232 PRO A CA 1
ATOM 1770 C C . PRO A 1 232 ? 7.330 -16.208 6.800 1.00 46.22 232 PRO A C 1
ATOM 1772 O O . PRO A 1 232 ? 7.984 -16.749 7.691 1.00 46.22 232 PRO A O 1
ATOM 1775 N N . ARG A 1 233 ? 6.015 -16.444 6.679 1.00 39.69 233 ARG A N 1
ATOM 1776 C CA . ARG A 1 233 ? 5.384 -17.767 6.879 1.00 39.69 233 ARG A CA 1
ATOM 1777 C C . ARG A 1 233 ? 4.304 -17.923 5.811 1.00 39.69 233 ARG A C 1
ATOM 1779 O O . ARG A 1 233 ? 3.409 -17.098 5.706 1.00 39.69 233 ARG A O 1
ATOM 1786 N N . ALA A 1 234 ? 4.463 -18.944 4.975 1.00 35.81 234 ALA A N 1
ATOM 1787 C CA . ALA A 1 234 ? 3.535 -19.275 3.908 1.00 35.81 234 ALA A CA 1
ATOM 1788 C C . ALA A 1 234 ? 2.182 -19.674 4.509 1.00 35.81 234 ALA A C 1
ATOM 1790 O O . ALA A 1 234 ? 2.044 -20.792 5.001 1.00 35.81 234 ALA A O 1
ATOM 1791 N N . ASP A 1 235 ? 1.213 -18.764 4.465 1.00 39.00 235 ASP A N 1
ATOM 1792 C CA . ASP A 1 235 ? -0.199 -19.084 4.651 1.00 39.00 235 ASP A CA 1
ATOM 1793 C C . ASP A 1 235 ? -0.921 -18.853 3.307 1.00 39.00 235 ASP A C 1
ATOM 1795 O O . ASP A 1 235 ? -0.635 -17.851 2.643 1.00 39.00 235 ASP A O 1
ATOM 1799 N N . PRO A 1 236 ? -1.822 -19.744 2.846 1.00 33.94 236 PRO A N 1
ATOM 1800 C CA . PRO A 1 236 ? -2.381 -19.715 1.487 1.00 33.94 236 PRO A CA 1
ATOM 1801 C C . PRO A 1 236 ? -3.336 -18.548 1.174 1.00 33.94 236 PRO A C 1
ATOM 1803 O O . PRO A 1 236 ? -3.995 -18.577 0.138 1.00 33.94 236 PRO A O 1
ATOM 1806 N N . GLY A 1 237 ? -3.450 -17.550 2.054 1.00 40.78 237 GLY A N 1
ATOM 1807 C CA . GLY A 1 237 ? -4.369 -16.415 1.911 1.00 40.78 237 GLY A CA 1
ATOM 1808 C C . GLY A 1 237 ? -3.807 -15.067 2.371 1.00 40.78 237 GLY A C 1
ATOM 1809 O O . GLY A 1 237 ? -4.582 -14.128 2.531 1.00 40.78 237 GLY A O 1
ATOM 1810 N N . GLY A 1 238 ? -2.496 -14.979 2.623 1.00 42.16 238 GLY A N 1
ATOM 1811 C CA . GLY A 1 238 ? -1.812 -13.720 2.927 1.00 42.16 238 GLY A CA 1
ATOM 1812 C C . GLY A 1 238 ? -1.263 -13.043 1.671 1.00 42.16 238 GLY A C 1
ATOM 1813 O O . GLY A 1 238 ? -0.927 -13.725 0.699 1.00 42.16 238 GLY A O 1
ATOM 1814 N N . ILE A 1 239 ? -1.116 -11.714 1.702 1.00 44.59 239 ILE A N 1
ATOM 1815 C CA . ILE A 1 239 ? -0.352 -10.954 0.697 1.00 44.59 239 ILE A CA 1
ATOM 1816 C C . ILE A 1 239 ? 1.054 -11.572 0.609 1.00 44.59 239 ILE A C 1
ATOM 1818 O O . ILE A 1 239 ? 1.871 -11.437 1.517 1.00 44.59 239 ILE A O 1
ATOM 1822 N N . GLY A 1 240 ? 1.278 -12.358 -0.449 1.00 44.09 240 GLY A N 1
ATOM 1823 C CA . GLY A 1 240 ? 2.424 -13.262 -0.566 1.00 44.09 240 GLY A CA 1
ATOM 1824 C C . GLY A 1 240 ? 3.804 -12.604 -0.436 1.00 44.09 240 GLY A C 1
ATOM 1825 O O . GLY A 1 240 ? 3.969 -11.408 -0.651 1.00 44.09 240 GLY A O 1
ATOM 1826 N N . ALA A 1 241 ? 4.793 -13.451 -0.130 1.00 49.44 241 ALA A N 1
ATOM 1827 C CA . ALA A 1 241 ? 6.216 -13.144 0.035 1.00 49.44 241 ALA A CA 1
ATOM 1828 C C . ALA A 1 241 ? 6.788 -12.143 -0.985 1.00 49.44 241 ALA A C 1
ATOM 1830 O O . ALA A 1 241 ? 6.342 -12.111 -2.130 1.00 49.44 241 ALA A O 1
ATOM 1831 N N . LEU A 1 242 ? 7.842 -11.423 -0.570 1.00 53.41 242 LEU A N 1
ATOM 1832 C CA . LEU A 1 242 ? 8.652 -10.496 -1.371 1.00 53.41 242 LEU A CA 1
ATOM 1833 C C . LEU A 1 242 ? 8.594 -10.772 -2.884 1.00 53.41 242 LEU A C 1
ATOM 1835 O O . LEU A 1 242 ? 9.219 -11.718 -3.381 1.00 53.41 242 LEU A O 1
ATOM 1839 N N . ARG A 1 243 ? 7.880 -9.921 -3.629 1.00 69.25 243 ARG A N 1
ATOM 1840 C CA . ARG A 1 243 ? 7.726 -10.078 -5.083 1.00 69.25 243 ARG A CA 1
ATOM 1841 C C . ARG A 1 243 ? 8.703 -9.176 -5.816 1.00 69.25 243 ARG A C 1
ATOM 1843 O O . ARG A 1 243 ? 8.747 -7.972 -5.589 1.00 69.25 243 ARG A O 1
ATOM 1850 N N . ARG A 1 244 ? 9.479 -9.763 -6.731 1.00 79.06 244 ARG A N 1
ATOM 1851 C CA . ARG A 1 244 ? 10.325 -9.035 -7.694 1.00 79.06 244 ARG A CA 1
ATOM 1852 C C . ARG A 1 244 ? 9.922 -9.392 -9.113 1.00 79.06 244 ARG A C 1
ATOM 1854 O O . ARG A 1 244 ? 10.683 -10.021 -9.855 1.00 79.06 244 ARG A O 1
ATOM 1861 N N . SER A 1 245 ? 8.721 -8.966 -9.484 1.00 83.56 245 SER A N 1
ATOM 1862 C CA . SER A 1 245 ? 8.043 -9.300 -10.741 1.00 83.56 245 SER A CA 1
ATOM 1863 C C . SER A 1 245 ? 8.888 -8.978 -11.973 1.00 83.56 245 SER A C 1
ATOM 1865 O O . SER A 1 245 ? 8.883 -9.716 -12.954 1.00 83.56 245 SER A O 1
ATOM 1867 N N . VAL A 1 246 ? 9.718 -7.930 -11.913 1.00 83.75 246 VAL A N 1
ATOM 1868 C CA . VAL A 1 246 ? 10.628 -7.555 -13.009 1.00 83.75 246 VAL A CA 1
ATOM 1869 C C . VAL A 1 246 ? 11.592 -8.689 -13.406 1.00 83.75 246 VAL A C 1
ATOM 1871 O O . VAL A 1 246 ? 12.034 -8.758 -14.555 1.00 83.75 246 VAL A O 1
ATOM 1874 N N . ARG A 1 247 ? 11.898 -9.625 -12.492 1.00 84.75 247 ARG A N 1
ATOM 1875 C CA . ARG A 1 247 ? 12.774 -10.785 -12.745 1.00 84.75 247 ARG A CA 1
ATOM 1876 C C . ARG A 1 247 ? 12.068 -11.925 -13.476 1.00 84.75 247 ARG A C 1
ATOM 1878 O O . ARG A 1 247 ? 12.764 -12.787 -14.023 1.00 84.75 247 ARG A O 1
ATOM 1885 N N . LEU A 1 248 ? 10.735 -11.931 -13.531 1.00 86.12 248 LEU A N 1
ATOM 1886 C CA . LEU A 1 248 ? 9.967 -12.944 -14.247 1.00 86.12 248 LEU A CA 1
ATOM 1887 C C . LEU A 1 248 ? 10.400 -12.971 -15.716 1.00 86.12 248 LEU A C 1
ATOM 1889 O O . LEU A 1 248 ? 10.421 -11.939 -16.396 1.00 86.12 248 LEU A O 1
ATOM 1893 N N . ARG A 1 249 ? 10.825 -14.142 -16.198 1.00 86.44 249 ARG A N 1
ATOM 1894 C CA . ARG A 1 249 ? 11.303 -14.303 -17.575 1.00 86.44 249 ARG A CA 1
ATOM 1895 C C . ARG A 1 249 ? 10.105 -14.391 -18.526 1.00 86.44 249 ARG A C 1
ATOM 1897 O O . ARG A 1 249 ? 9.214 -15.195 -18.259 1.00 86.44 249 ARG A O 1
ATOM 1904 N N . PRO A 1 250 ? 10.091 -13.631 -19.637 1.00 87.44 250 PRO A N 1
ATOM 1905 C CA . PRO A 1 250 ? 9.040 -13.749 -20.640 1.00 87.44 250 PRO A CA 1
ATOM 1906 C C . PRO A 1 250 ? 8.925 -15.188 -21.148 1.00 87.44 250 PRO A C 1
ATOM 1908 O O . PRO A 1 250 ? 9.908 -15.778 -21.596 1.00 87.44 250 PRO A O 1
ATOM 1911 N N . ASN A 1 251 ? 7.723 -15.749 -21.066 1.00 89.94 251 ASN A N 1
ATOM 1912 C CA . ASN A 1 251 ? 7.410 -17.083 -21.557 1.00 89.94 251 ASN A CA 1
ATOM 1913 C C . ASN A 1 251 ? 5.987 -17.069 -22.142 1.00 89.94 251 ASN A C 1
ATOM 1915 O O . ASN A 1 251 ? 5.039 -16.874 -21.379 1.00 89.94 251 ASN A O 1
ATOM 1919 N N . PRO A 1 252 ? 5.808 -17.310 -23.455 1.00 89.44 252 PRO A N 1
ATOM 1920 C CA . PRO A 1 252 ? 4.491 -17.309 -24.099 1.00 89.44 252 PRO A CA 1
ATOM 1921 C C . PRO A 1 252 ? 3.485 -18.301 -23.503 1.00 89.44 252 PRO A C 1
ATOM 1923 O O . PRO A 1 252 ? 2.288 -18.124 -23.684 1.00 89.44 252 PRO A O 1
ATOM 1926 N N . LYS A 1 253 ? 3.961 -19.337 -22.800 1.00 92.00 253 LYS A N 1
ATOM 1927 C CA . LYS A 1 253 ? 3.134 -20.386 -22.185 1.00 92.00 253 LYS A CA 1
ATOM 1928 C C . LYS A 1 253 ? 3.040 -20.275 -20.661 1.00 92.00 253 LYS A C 1
ATOM 1930 O O . LYS A 1 253 ? 2.614 -21.223 -20.013 1.00 92.00 253 LYS A O 1
ATOM 1935 N N . CYS A 1 254 ? 3.482 -19.163 -20.059 1.00 89.50 254 CYS A N 1
ATOM 1936 C CA . CYS A 1 254 ? 3.483 -19.032 -18.595 1.00 89.50 254 CYS A CA 1
ATOM 1937 C C . CYS A 1 254 ? 2.084 -19.219 -17.992 1.00 89.50 254 CYS A C 1
ATOM 1939 O O . CYS A 1 254 ? 1.943 -19.930 -17.005 1.00 89.50 254 CYS A O 1
ATOM 1941 N N . LEU A 1 255 ? 1.050 -18.677 -18.640 1.00 90.06 255 LEU A N 1
ATOM 1942 C CA . LEU A 1 255 ? -0.334 -18.754 -18.170 1.00 90.06 255 LEU A CA 1
ATOM 1943 C C . LEU A 1 255 ? -0.912 -20.179 -18.159 1.00 90.06 255 LEU A C 1
ATOM 1945 O O . LEU A 1 255 ? -1.924 -20.405 -17.499 1.00 90.06 255 LEU A O 1
ATOM 1949 N N . ASP A 1 256 ? -0.284 -21.133 -18.847 1.00 91.81 256 ASP A N 1
ATOM 1950 C CA . ASP A 1 256 ? -0.714 -22.537 -18.859 1.00 91.81 256 ASP A CA 1
ATOM 1951 C C . ASP A 1 256 ? -0.128 -23.337 -17.682 1.00 91.81 256 ASP A C 1
ATOM 1953 O O . ASP A 1 256 ? -0.568 -24.453 -17.394 1.00 91.81 256 ASP A O 1
ATOM 1957 N N . LEU A 1 257 ? 0.882 -22.793 -16.996 1.00 90.81 257 LEU A N 1
ATOM 1958 C CA . LEU A 1 257 ? 1.555 -23.465 -15.890 1.00 90.81 257 LEU A CA 1
ATOM 1959 C C . LEU A 1 257 ? 0.692 -23.430 -14.621 1.00 90.81 257 LEU A C 1
ATOM 1961 O O . LEU A 1 257 ? -0.022 -22.465 -14.349 1.00 90.81 257 LEU A O 1
ATOM 1965 N N . LEU A 1 258 ? 0.805 -24.483 -13.805 1.00 89.25 258 LEU A N 1
ATOM 1966 C CA . LEU A 1 258 ? -0.010 -24.663 -12.600 1.00 89.25 258 LEU A CA 1
ATOM 1967 C C . LEU A 1 258 ? 0.136 -23.506 -11.598 1.00 89.25 258 LEU A C 1
ATOM 1969 O O . LEU A 1 258 ? -0.854 -23.108 -10.992 1.00 89.25 258 LEU A O 1
ATOM 1973 N N . GLU A 1 259 ? 1.342 -22.946 -11.458 1.00 84.69 259 GLU A N 1
ATOM 1974 C CA . GLU A 1 259 ? 1.609 -21.822 -10.549 1.00 84.69 259 GLU A CA 1
ATOM 1975 C C . GLU A 1 259 ? 0.816 -20.555 -10.932 1.00 84.69 259 GLU A C 1
ATOM 1977 O O . GLU A 1 259 ? 0.424 -19.802 -10.051 1.00 84.69 259 GLU A O 1
ATOM 1982 N N . PHE A 1 260 ? 0.488 -20.352 -12.216 1.00 88.94 260 PHE A N 1
ATOM 1983 C CA . PHE A 1 260 ? -0.294 -19.205 -12.710 1.00 88.94 260 PHE A CA 1
ATOM 1984 C C . PHE A 1 260 ? -1.811 -19.475 -12.695 1.00 88.94 260 PHE A C 1
ATOM 1986 O O . PHE A 1 260 ? -2.586 -18.799 -13.381 1.00 88.94 260 PHE A O 1
ATOM 1993 N N . ARG A 1 261 ? -2.266 -20.486 -11.944 1.00 88.56 261 ARG A N 1
ATOM 1994 C CA . ARG A 1 261 ? -3.682 -20.607 -11.559 1.00 88.56 261 ARG A CA 1
ATOM 1995 C C . ARG A 1 261 ? -4.031 -19.713 -10.373 1.00 88.56 261 ARG A C 1
ATOM 1997 O O . ARG A 1 261 ? -5.183 -19.306 -10.269 1.00 88.56 261 ARG A O 1
ATOM 2004 N N . ASP A 1 262 ? -3.053 -19.421 -9.521 1.00 87.75 262 ASP A N 1
ATOM 2005 C CA . ASP A 1 262 ? -3.174 -18.420 -8.466 1.00 87.75 262 ASP A CA 1
ATOM 2006 C C . ASP A 1 262 ? -3.267 -17.013 -9.082 1.0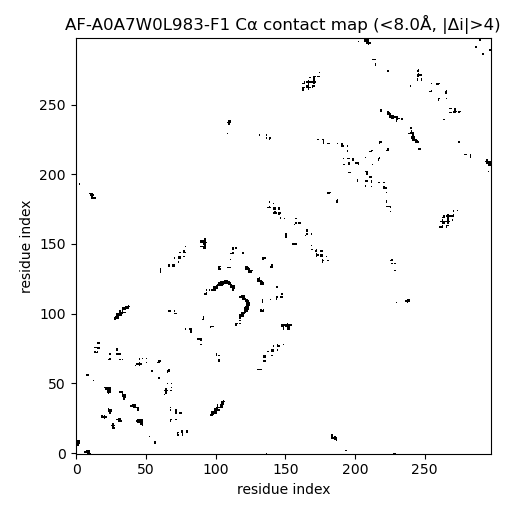0 87.75 262 ASP A C 1
ATOM 2008 O O . ASP A 1 262 ? -2.537 -16.687 -10.027 1.00 87.75 262 ASP A O 1
ATOM 2012 N N . SER A 1 263 ? -4.192 -16.193 -8.577 1.00 88.00 263 SER A N 1
ATOM 2013 C CA . SER A 1 263 ? -4.453 -14.852 -9.111 1.00 88.00 263 SER A CA 1
ATOM 2014 C C . SER A 1 263 ? -3.247 -13.940 -8.942 1.00 88.00 263 SER A C 1
ATOM 2016 O O . SER A 1 263 ? -2.901 -13.232 -9.885 1.00 88.00 263 SER A O 1
ATOM 2018 N N . HIS A 1 264 ? -2.558 -14.004 -7.804 1.00 85.62 264 HIS A N 1
ATOM 2019 C CA . HIS A 1 264 ? -1.382 -13.178 -7.554 1.00 85.62 264 HIS A CA 1
ATOM 2020 C C . HIS A 1 264 ? -0.268 -13.497 -8.550 1.00 85.62 264 HIS A C 1
ATOM 2022 O O . HIS A 1 264 ? 0.248 -12.610 -9.235 1.00 85.62 264 HIS A O 1
ATOM 2028 N N . ARG A 1 265 ? 0.062 -14.784 -8.703 1.00 87.44 265 ARG A N 1
ATOM 2029 C CA . ARG A 1 265 ? 1.118 -15.228 -9.619 1.00 87.44 265 ARG A CA 1
ATOM 2030 C C . ARG A 1 265 ? 0.774 -14.941 -11.077 1.00 87.44 265 ARG A C 1
ATOM 2032 O O . ARG A 1 265 ? 1.645 -14.563 -11.859 1.00 87.44 265 ARG A O 1
ATOM 2039 N N . ARG A 1 266 ? -0.499 -15.076 -11.453 1.00 91.56 266 ARG A N 1
ATOM 2040 C CA . ARG A 1 266 ? -1.002 -14.673 -12.773 1.00 91.56 266 ARG A CA 1
ATOM 2041 C C . ARG A 1 266 ? -0.910 -13.166 -12.999 1.00 91.56 266 ARG A C 1
ATOM 2043 O O . ARG A 1 266 ? -0.470 -12.753 -14.073 1.00 91.56 266 ARG A O 1
ATOM 2050 N N . GLY A 1 267 ? -1.255 -12.361 -11.998 1.00 91.44 267 GLY A N 1
ATOM 2051 C CA . GLY A 1 267 ? -1.159 -10.901 -12.041 1.00 91.44 267 GLY A CA 1
ATOM 2052 C C . GLY A 1 267 ? 0.278 -10.423 -12.216 1.00 91.44 267 GLY A C 1
ATOM 2053 O O . GLY A 1 267 ? 0.531 -9.463 -12.945 1.00 91.44 267 GLY A O 1
ATOM 2054 N N . GLU A 1 268 ? 1.242 -11.160 -11.663 1.00 90.94 268 GLU A N 1
ATOM 2055 C CA . GLU A 1 268 ? 2.671 -10.870 -11.784 1.00 90.94 268 GLU A CA 1
ATOM 2056 C C . GLU A 1 268 ? 3.154 -10.760 -13.236 1.00 90.94 268 GLU A C 1
ATOM 2058 O O . GLU A 1 268 ? 4.081 -10.001 -13.514 1.00 90.94 268 GLU A O 1
ATOM 2063 N N . VAL A 1 269 ? 2.517 -11.452 -14.188 1.00 92.81 269 VAL A N 1
ATOM 2064 C CA . VAL A 1 269 ? 2.840 -11.326 -15.621 1.00 92.81 269 VAL A CA 1
ATOM 2065 C C . VAL A 1 269 ? 2.611 -9.893 -16.112 1.00 92.81 269 VAL A C 1
ATOM 2067 O O . VAL A 1 269 ? 3.455 -9.338 -16.821 1.00 92.81 269 VAL A O 1
ATOM 2070 N N . LEU A 1 270 ? 1.498 -9.275 -15.705 1.00 93.44 270 LEU A N 1
ATOM 2071 C CA . LEU A 1 270 ? 1.169 -7.888 -16.032 1.00 93.44 270 LEU A CA 1
ATOM 2072 C C . LEU A 1 270 ? 2.142 -6.919 -15.347 1.00 93.44 270 LEU A C 1
ATOM 2074 O O . LEU A 1 270 ? 2.680 -6.024 -16.003 1.00 93.44 270 LEU A O 1
ATOM 2078 N N . VAL A 1 271 ? 2.417 -7.136 -14.058 1.00 93.19 271 VAL A N 1
ATOM 2079 C CA . VAL A 1 271 ? 3.372 -6.325 -13.283 1.00 93.19 271 VAL A CA 1
ATOM 2080 C C . VAL A 1 271 ? 4.761 -6.381 -13.923 1.00 93.19 271 VAL A C 1
ATOM 2082 O O . VAL A 1 271 ? 5.383 -5.349 -14.166 1.00 93.19 271 VAL A O 1
ATOM 2085 N N . ALA A 1 272 ? 5.233 -7.577 -14.283 1.00 92.19 272 ALA A N 1
ATOM 2086 C CA . ALA A 1 272 ? 6.521 -7.792 -14.933 1.00 92.19 272 ALA A CA 1
ATOM 2087 C C . ALA A 1 272 ? 6.626 -7.039 -16.263 1.00 92.19 272 ALA A C 1
ATOM 2089 O O . ALA A 1 272 ? 7.652 -6.409 -16.530 1.00 92.19 272 ALA A O 1
ATOM 2090 N N . ALA A 1 273 ? 5.578 -7.086 -17.091 1.00 93.25 273 ALA A N 1
ATOM 2091 C CA . ALA A 1 273 ? 5.535 -6.358 -18.355 1.00 93.25 273 ALA A CA 1
ATOM 2092 C C . ALA A 1 273 ? 5.615 -4.837 -18.134 1.00 93.25 273 ALA A C 1
ATOM 2094 O O . ALA A 1 273 ? 6.437 -4.172 -18.767 1.00 93.25 273 ALA A O 1
ATOM 2095 N N . MET A 1 274 ? 4.831 -4.303 -17.190 1.00 93.62 274 MET A N 1
ATOM 2096 C CA . MET A 1 274 ? 4.819 -2.876 -16.857 1.00 93.62 274 MET A CA 1
ATOM 2097 C C . MET A 1 274 ? 6.168 -2.404 -16.302 1.00 93.62 274 MET A C 1
ATOM 2099 O O . MET A 1 274 ? 6.731 -1.429 -16.796 1.00 93.62 274 MET A O 1
ATOM 2103 N N . CYS A 1 275 ? 6.736 -3.118 -15.327 1.00 91.19 275 CYS A N 1
ATOM 2104 C CA . CYS A 1 275 ? 8.024 -2.766 -14.728 1.00 91.19 275 CYS A CA 1
ATOM 2105 C C . CYS A 1 275 ? 9.170 -2.819 -15.740 1.00 91.19 275 CYS A C 1
ATOM 2107 O O . CYS A 1 275 ? 10.049 -1.962 -15.707 1.00 91.19 275 CYS A O 1
ATOM 2109 N N . ARG A 1 276 ? 9.173 -3.799 -16.655 1.00 91.06 276 ARG A N 1
ATOM 2110 C CA . ARG A 1 276 ? 10.182 -3.882 -17.723 1.00 91.06 276 ARG A CA 1
ATOM 2111 C C . ARG A 1 276 ? 10.071 -2.710 -18.694 1.00 91.06 276 ARG A C 1
ATOM 2113 O O . ARG A 1 276 ? 11.096 -2.120 -19.021 1.00 91.06 276 ARG A O 1
ATOM 2120 N N . ALA A 1 277 ? 8.854 -2.354 -19.107 1.00 93.06 277 ALA A N 1
ATOM 2121 C CA . ALA A 1 277 ? 8.625 -1.194 -19.965 1.00 93.06 277 ALA A CA 1
ATOM 2122 C C . ALA A 1 277 ? 9.041 0.112 -19.267 1.00 93.06 277 ALA A C 1
ATOM 2124 O O . ALA A 1 277 ? 9.743 0.932 -19.856 1.00 93.06 277 ALA A O 1
ATOM 2125 N N . PHE A 1 278 ? 8.673 0.282 -17.994 1.00 91.88 278 PHE A N 1
ATOM 2126 C CA . PHE A 1 278 ? 9.087 1.428 -17.186 1.00 91.88 278 PHE A CA 1
ATOM 2127 C C . PHE A 1 278 ? 10.611 1.517 -17.069 1.00 91.88 278 PHE A C 1
ATOM 2129 O O . PHE A 1 278 ? 11.179 2.579 -17.315 1.00 91.88 278 PHE A O 1
ATOM 2136 N N . LEU A 1 279 ? 11.277 0.401 -16.759 1.00 90.00 279 LEU A N 1
ATOM 2137 C CA . LEU A 1 279 ? 12.732 0.335 -16.666 1.00 90.00 279 LEU A CA 1
ATOM 2138 C C . LEU A 1 279 ? 13.398 0.711 -17.992 1.00 90.00 279 LEU A C 1
ATOM 2140 O O . LEU A 1 279 ? 14.334 1.499 -17.982 1.00 90.00 279 LEU A O 1
ATOM 2144 N N . GLU A 1 280 ? 12.908 0.194 -19.120 1.00 91.12 280 GLU A N 1
ATOM 2145 C CA . GLU A 1 280 ? 13.432 0.526 -20.450 1.00 91.12 280 GLU A CA 1
ATOM 2146 C C . GLU A 1 280 ? 13.299 2.024 -20.759 1.00 91.12 280 GLU A C 1
ATOM 2148 O O . GLU A 1 280 ? 14.250 2.653 -21.233 1.00 91.12 280 GLU A O 1
ATOM 2153 N N . VAL A 1 281 ? 12.139 2.620 -20.461 1.00 91.69 281 VAL A N 1
ATOM 2154 C CA . VAL A 1 281 ? 11.919 4.065 -20.623 1.00 91.69 281 VAL A CA 1
ATOM 2155 C C . VAL A 1 281 ? 12.845 4.859 -19.706 1.00 91.69 281 VAL A C 1
ATOM 2157 O O . VAL A 1 281 ? 13.449 5.837 -20.149 1.00 91.69 281 VAL A O 1
ATOM 2160 N N . TRP A 1 282 ? 12.979 4.446 -18.446 1.00 88.31 282 TRP A N 1
ATOM 2161 C CA . TRP A 1 282 ? 13.825 5.122 -17.470 1.00 88.31 282 TRP A CA 1
ATOM 2162 C C . TRP A 1 282 ? 15.296 5.079 -17.888 1.00 88.31 282 TRP A C 1
ATOM 2164 O O . TRP A 1 282 ? 15.931 6.128 -17.961 1.00 88.31 282 TRP A O 1
ATOM 2174 N N . THR A 1 283 ? 15.817 3.913 -18.272 1.00 87.25 283 THR A N 1
ATOM 2175 C CA . THR A 1 283 ? 17.220 3.767 -18.687 1.00 87.25 283 THR A CA 1
ATOM 2176 C C . THR A 1 283 ? 17.516 4.552 -19.959 1.00 87.25 283 THR A C 1
ATOM 2178 O O . THR A 1 283 ? 18.530 5.235 -20.020 1.00 87.25 283 THR A O 1
ATOM 2181 N N . ARG A 1 284 ? 16.593 4.573 -20.934 1.00 88.38 284 ARG A N 1
ATOM 2182 C CA . ARG A 1 284 ? 16.748 5.412 -22.137 1.00 88.38 284 ARG A CA 1
ATOM 2183 C C . ARG A 1 284 ? 16.800 6.903 -21.812 1.00 88.38 284 ARG A C 1
ATOM 2185 O O . ARG A 1 284 ? 17.528 7.645 -22.464 1.00 88.38 284 ARG A O 1
ATOM 2192 N N . ARG A 1 285 ? 16.021 7.357 -20.825 1.00 87.81 285 ARG A N 1
ATOM 2193 C CA . ARG A 1 285 ? 16.074 8.750 -20.359 1.00 87.81 285 ARG A CA 1
ATOM 2194 C C . ARG A 1 285 ? 17.389 9.052 -19.647 1.00 87.81 285 ARG A C 1
ATOM 2196 O O . ARG A 1 285 ? 17.948 10.114 -19.887 1.00 87.81 285 ARG A O 1
ATOM 2203 N N . LEU A 1 286 ? 17.892 8.131 -18.824 1.00 84.31 286 LEU A N 1
ATOM 2204 C CA . LEU A 1 286 ? 19.200 8.274 -18.176 1.00 84.31 286 LEU A CA 1
ATOM 2205 C C . LEU A 1 286 ? 20.331 8.367 -19.208 1.00 84.31 286 LEU A C 1
ATOM 2207 O O . LEU A 1 286 ? 21.161 9.266 -19.111 1.00 84.31 286 LEU A O 1
ATOM 2211 N N . ASP A 1 287 ? 20.314 7.521 -20.241 1.00 81.75 287 ASP A N 1
ATOM 2212 C CA . ASP A 1 287 ? 21.302 7.561 -21.328 1.00 81.75 287 ASP A CA 1
ATOM 2213 C C . ASP A 1 287 ? 21.285 8.907 -22.078 1.00 81.75 287 ASP A C 1
ATOM 2215 O O . ASP A 1 287 ? 22.332 9.415 -22.477 1.00 81.75 287 ASP A O 1
ATOM 2219 N N . ALA A 1 288 ? 20.104 9.515 -22.244 1.00 81.62 288 ALA A N 1
ATOM 2220 C CA . ALA A 1 288 ? 19.966 10.837 -22.854 1.00 81.62 288 ALA A CA 1
ATOM 2221 C C . ALA A 1 288 ? 20.481 11.979 -21.956 1.00 81.62 288 ALA A C 1
ATOM 2223 O O . ALA A 1 288 ? 20.922 13.002 -22.476 1.00 81.62 288 ALA A O 1
ATOM 2224 N N . LEU A 1 289 ? 20.423 11.815 -20.630 1.00 76.69 289 LEU A N 1
ATOM 2225 C CA . LEU A 1 289 ? 20.914 12.792 -19.649 1.00 76.69 289 LEU A CA 1
ATOM 2226 C C . LEU A 1 289 ? 22.430 12.688 -19.418 1.00 76.69 289 LEU A C 1
ATOM 2228 O O . LEU A 1 289 ? 23.061 13.689 -19.088 1.00 76.69 289 LEU A O 1
ATOM 2232 N N . ALA A 1 290 ? 23.024 11.513 -19.641 1.00 66.81 290 ALA A N 1
ATOM 2233 C CA . ALA A 1 290 ? 24.464 11.273 -19.535 1.00 66.81 290 ALA A CA 1
ATOM 2234 C C . ALA A 1 290 ? 25.044 10.643 -20.824 1.00 66.81 290 ALA A C 1
ATOM 2236 O O . ALA A 1 290 ? 25.506 9.494 -20.802 1.00 66.81 290 ALA A O 1
ATOM 2237 N N . PRO A 1 291 ? 25.049 11.368 -21.963 1.00 56.94 291 PRO A N 1
ATOM 2238 C CA . PRO A 1 291 ? 25.513 10.835 -23.239 1.00 56.94 291 PRO A CA 1
ATOM 2239 C C . PRO A 1 291 ? 27.040 10.666 -23.251 1.00 56.94 291 PRO A C 1
ATOM 2241 O O . PRO A 1 291 ? 27.787 11.572 -23.603 1.00 56.94 291 PRO A O 1
ATOM 2244 N N . GLY A 1 292 ? 27.504 9.467 -22.899 1.00 54.34 292 GLY A N 1
ATOM 2245 C CA . GLY A 1 292 ? 28.892 9.038 -23.069 1.00 54.34 292 GLY A CA 1
ATOM 2246 C C . GLY A 1 292 ? 29.871 9.526 -21.991 1.00 54.34 292 GLY A C 1
ATOM 2247 O O . GLY A 1 292 ? 29.991 10.705 -21.682 1.00 54.34 292 GLY A O 1
ATOM 2248 N N . SER A 1 293 ? 30.669 8.588 -21.473 1.00 52.09 293 SER A N 1
ATOM 2249 C CA . SER A 1 293 ? 31.890 8.775 -20.662 1.00 52.09 293 SER A CA 1
ATOM 2250 C C . SER A 1 293 ? 31.801 9.337 -19.234 1.00 52.09 293 SER A C 1
ATOM 2252 O O . SER A 1 293 ? 32.787 9.195 -18.508 1.00 52.09 293 SER A O 1
ATOM 2254 N N . SER A 1 294 ? 30.666 9.861 -18.759 1.00 55.12 294 SER A N 1
ATOM 2255 C CA . SER A 1 294 ? 30.563 10.199 -17.331 1.00 55.12 294 SER A CA 1
ATOM 2256 C C . SER A 1 294 ? 30.435 8.934 -16.475 1.00 55.12 294 SER A C 1
ATOM 2258 O O . SER A 1 294 ? 29.517 8.131 -16.650 1.00 55.12 294 SER A O 1
ATOM 2260 N N . LYS A 1 295 ? 31.360 8.732 -15.529 1.00 59.47 295 LYS A N 1
ATOM 2261 C CA . LYS A 1 295 ? 31.254 7.654 -14.526 1.00 59.47 295 LYS A CA 1
ATOM 2262 C C . LYS A 1 295 ? 30.172 7.937 -13.477 1.00 59.47 295 LYS A C 1
ATOM 2264 O O . LYS A 1 295 ? 29.821 7.028 -12.730 1.00 59.47 295 LYS A O 1
ATOM 2269 N N . LEU A 1 296 ? 29.657 9.166 -13.440 1.00 55.91 296 LEU A N 1
ATOM 2270 C CA . LEU A 1 296 ? 28.809 9.715 -12.388 1.00 55.91 296 LEU A CA 1
ATOM 2271 C C . LEU A 1 296 ? 27.601 10.451 -12.985 1.00 55.91 296 LEU A C 1
ATOM 2273 O O . LEU A 1 296 ? 27.726 11.110 -14.019 1.00 55.91 296 LEU A O 1
ATOM 2277 N N . VAL A 1 297 ? 26.447 10.335 -12.337 1.00 57.66 297 VAL A N 1
ATOM 2278 C CA . VAL A 1 297 ? 25.219 11.087 -12.641 1.00 57.66 297 VAL A CA 1
ATOM 2279 C C . VAL A 1 297 ? 24.812 11.840 -11.377 1.00 57.66 297 VAL A C 1
ATOM 2281 O O . VAL A 1 297 ? 24.902 11.257 -10.297 1.00 57.66 297 VAL A O 1
ATOM 2284 N N . ASP A 1 298 ? 24.442 13.111 -11.530 1.00 53.06 298 ASP A N 1
ATOM 2285 C CA . ASP A 1 298 ? 23.847 13.970 -10.489 1.00 53.06 298 ASP A CA 1
ATOM 2286 C C . ASP A 1 298 ? 22.337 13.679 -10.367 1.00 53.06 298 ASP A C 1
ATOM 2288 O O . ASP A 1 298 ? 21.679 13.594 -11.437 1.00 53.06 298 ASP A O 1
#